Protein AF-A0A416ZS03-F1 (afdb_monomer_lite)

Sequence (272 aa):
MYWKEILDIYERMGVENIIPIAHTRIKPNIKVLLDESGNFVGATLNEQDRFTIPCTIESESRTSGCAPHPIHDNMQYLCNEYNDPKCKEKNESYMKQLGEYIEEVDDELAKSVYKFLEKGLLRECIKDLLRKVNLPEEKVMICFVMVTRETLTRASISDEYERFCLYALQTGDGQDLQWRDYYLKKLDPNGICSITGKADFIPPTYPKAIRNPRDSAKLFVGGAPQKQKEKLNSMPVINPGYVITQKIIHTLQCMNYEGAQWHIKWSGKTKE

Foldseek 3Di:
DCLVVLLVLLVVCDCVLFQAFQKDKDQAQKEWEFELQLDGDAMDGRDDDIFIFGADPCRQVPPDDQGDGALWFACLQLACPDPDPRSNVNVVSRLVVLVVLVVVDVDSSSNSSSSNSVVNCVCVRCVVSCVVDPDDRRHRIYHYFYDYPVVLVVCVVVVNNVVVRVVRRRPDHHPDVSSVVVVLVVQAFQAAAQVPRHGARDDQAAHAQLQHPVDGHDPFGGDHPVPPPDPPVPHGDYYHHSNSRSSSSRSSSSVRPVVVVVVVPPPPPPDD

Radius of gyration: 20.29 Å; chains: 1; bounding box: 58×60×52 Å

Secondary structure (DSSP, 8-state):
-THHHHHHHHHHH-GGGSPPTTEEEE--SEEEEEETTS-EEEEEE-SS--EEEE--HHHHH-SSSS-PPSS-EEHHHH-S----HHHHHHHHHHHHHHHHHHHH---HHHHHHHHHHHTT-HHHHTHHHHTTSSS-GGG-EEEEEEE-HHHHHHHHHTT-HHHHHHHHHHH-----HHHHHHHHHT----EEETTTSSEE---SS----SS-TT----SS----TTT-S---TTPPEEE--HHHHHHHHHHHHIIIIIGGGS-SS-------

Structure (mmCIF, N/CA/C/O backbone):
data_AF-A0A416ZS03-F1
#
_entry.id   AF-A0A416ZS03-F1
#
loop_
_atom_site.group_PDB
_atom_site.id
_atom_site.type_symbol
_atom_site.label_atom_id
_atom_site.label_alt_id
_atom_site.label_comp_id
_atom_site.label_asym_id
_atom_site.label_entity_id
_atom_site.label_seq_id
_atom_site.pdbx_PDB_ins_code
_atom_site.Cartn_x
_atom_site.Cartn_y
_atom_site.Cartn_z
_atom_site.occupancy
_atom_site.B_iso_or_equiv
_atom_site.auth_seq_id
_atom_site.auth_comp_id
_atom_site.auth_asym_id
_atom_site.auth_atom_id
_atom_site.pdbx_PDB_model_num
ATOM 1 N N . MET A 1 1 ? 18.455 -18.413 -21.301 1.00 54.22 1 MET A N 1
ATOM 2 C CA . MET A 1 1 ? 18.436 -17.270 -20.360 1.00 54.22 1 MET A CA 1
ATOM 3 C C . MET A 1 1 ? 17.261 -17.502 -19.421 1.00 54.22 1 MET A C 1
ATOM 5 O O . MET A 1 1 ? 16.129 -17.464 -19.884 1.00 54.22 1 MET A O 1
ATOM 9 N N . TYR A 1 2 ? 17.532 -17.825 -18.156 1.00 74.75 2 TYR A N 1
ATOM 10 C CA . TYR A 1 2 ? 16.559 -18.357 -17.184 1.00 74.75 2 TYR A CA 1
ATOM 11 C C . TYR A 1 2 ? 15.398 -17.407 -16.814 1.00 74.75 2 TYR A C 1
ATOM 13 O O . TYR A 1 2 ? 14.445 -17.830 -16.175 1.00 74.75 2 TYR A O 1
ATOM 21 N N . TRP A 1 3 ? 15.421 -16.130 -17.227 1.00 82.12 3 TRP A N 1
ATOM 22 C CA . TRP A 1 3 ? 14.331 -15.194 -16.911 1.00 82.12 3 TRP A CA 1
ATOM 23 C C . TRP A 1 3 ? 12.999 -15.585 -17.553 1.00 82.12 3 TRP A C 1
ATOM 25 O O . TRP A 1 3 ? 11.963 -15.308 -16.965 1.00 82.12 3 TRP A O 1
ATOM 35 N N . LYS A 1 4 ? 13.012 -16.239 -18.726 1.00 87.62 4 LYS A N 1
ATOM 36 C CA . LYS A 1 4 ? 11.778 -16.719 -19.367 1.00 87.62 4 LYS A CA 1
ATOM 37 C C . LYS A 1 4 ? 11.075 -17.752 -18.492 1.00 87.62 4 LYS A C 1
ATOM 39 O O . LYS A 1 4 ? 9.890 -17.616 -18.256 1.00 87.62 4 LYS A O 1
ATOM 44 N N . GLU A 1 5 ? 11.829 -18.688 -17.918 1.00 89.25 5 GLU A N 1
ATOM 45 C CA . GLU A 1 5 ? 11.292 -19.690 -16.990 1.00 89.25 5 GLU A CA 1
ATOM 46 C C . GLU A 1 5 ? 10.738 -19.044 -15.711 1.00 89.25 5 GLU A C 1
ATOM 48 O O . GLU A 1 5 ? 9.678 -19.435 -15.235 1.00 89.25 5 GLU A O 1
ATOM 53 N N . ILE A 1 6 ? 11.408 -18.015 -15.173 1.00 88.62 6 ILE A N 1
ATOM 54 C CA . ILE A 1 6 ? 10.898 -17.259 -14.013 1.00 88.62 6 ILE A CA 1
ATOM 55 C C . ILE A 1 6 ? 9.587 -16.543 -14.362 1.00 88.62 6 ILE A C 1
ATOM 57 O O . ILE A 1 6 ? 8.655 -16.552 -13.563 1.00 88.62 6 ILE A O 1
ATOM 61 N N . LEU A 1 7 ? 9.491 -15.933 -15.545 1.00 88.38 7 LEU A N 1
ATOM 62 C CA . LEU A 1 7 ? 8.244 -15.308 -15.986 1.00 88.38 7 LEU A CA 1
ATOM 63 C C . LEU A 1 7 ? 7.144 -16.340 -16.228 1.00 88.38 7 LEU A C 1
ATOM 65 O O . LEU A 1 7 ? 6.009 -16.094 -15.844 1.00 88.38 7 LEU A O 1
ATOM 69 N N . ASP A 1 8 ? 7.466 -17.504 -16.785 1.00 88.38 8 ASP A N 1
ATOM 70 C CA . ASP A 1 8 ? 6.491 -18.582 -16.938 1.00 88.38 8 ASP A CA 1
ATOM 71 C C . ASP A 1 8 ? 5.955 -19.028 -15.567 1.00 88.38 8 ASP A C 1
ATOM 73 O O . ASP A 1 8 ? 4.766 -19.307 -15.431 1.00 88.38 8 ASP A O 1
ATOM 77 N N . ILE A 1 9 ? 6.795 -19.046 -14.523 1.00 86.81 9 ILE A N 1
ATOM 78 C CA . ILE A 1 9 ? 6.345 -19.279 -13.141 1.00 86.81 9 ILE A CA 1
ATOM 79 C C . ILE A 1 9 ? 5.436 -18.141 -12.664 1.00 86.81 9 ILE A C 1
ATOM 81 O O . ILE A 1 9 ? 4.370 -18.437 -12.129 1.00 86.81 9 ILE A O 1
ATOM 85 N N . TYR A 1 10 ? 5.809 -16.873 -12.883 1.00 86.38 10 TYR A N 1
ATOM 86 C CA . TYR A 1 10 ? 4.970 -15.714 -12.540 1.00 86.38 10 TYR A CA 1
ATOM 87 C C . TYR A 1 10 ? 3.557 -15.857 -13.122 1.00 86.38 10 TYR A C 1
ATOM 89 O O . TYR A 1 10 ? 2.569 -15.775 -12.393 1.00 86.38 10 TYR A O 1
ATOM 97 N N . GLU A 1 11 ? 3.461 -16.130 -14.426 1.00 84.69 11 GLU A N 1
ATOM 98 C CA . GLU A 1 11 ? 2.179 -16.265 -15.125 1.00 84.69 11 GLU A CA 1
ATOM 99 C C . GLU A 1 11 ? 1.392 -17.496 -14.641 1.00 84.69 11 GLU A C 1
ATOM 101 O O . GLU A 1 11 ? 0.171 -17.441 -14.510 1.00 84.69 11 GLU A O 1
ATOM 106 N N . ARG A 1 12 ? 2.075 -18.602 -14.310 1.00 84.00 12 ARG A N 1
ATOM 107 C CA . ARG A 1 12 ? 1.434 -19.829 -13.801 1.00 84.00 12 ARG A CA 1
ATOM 108 C C . ARG A 1 12 ? 0.948 -19.726 -12.360 1.00 84.00 12 ARG A C 1
ATOM 110 O O . ARG A 1 12 ? -0.023 -20.396 -12.019 1.00 84.00 12 ARG A O 1
ATOM 117 N N . MET A 1 13 ? 1.633 -18.967 -11.505 1.00 77.12 13 MET A N 1
ATOM 118 C CA . MET A 1 13 ? 1.208 -18.766 -10.117 1.00 77.12 13 MET A CA 1
ATOM 119 C C . MET A 1 13 ? -0.080 -17.938 -10.050 1.00 77.12 13 MET A C 1
ATOM 121 O O . MET A 1 13 ? -0.890 -18.160 -9.153 1.00 77.12 13 MET A O 1
ATOM 125 N N . GLY A 1 14 ? -0.294 -17.035 -11.013 1.00 66.88 14 GLY A N 1
ATOM 126 C CA . GLY A 1 14 ? -1.413 -16.097 -11.005 1.00 66.88 14 GLY A CA 1
ATOM 127 C C . GLY A 1 14 ? -1.237 -14.997 -9.952 1.00 66.88 14 GLY A C 1
ATOM 128 O O . GLY A 1 14 ? -0.560 -15.184 -8.940 1.00 66.88 14 GLY A O 1
ATOM 129 N N . VAL A 1 15 ? -1.850 -13.832 -10.194 1.00 60.78 15 VAL A N 1
ATOM 130 C CA . VAL A 1 15 ? -1.694 -12.625 -9.353 1.00 60.78 15 VAL A CA 1
ATOM 131 C C . VAL A 1 15 ? -2.108 -12.829 -7.894 1.00 60.78 15 VAL A C 1
ATOM 133 O O . VAL A 1 15 ? -1.542 -12.182 -7.029 1.00 60.78 15 VAL A O 1
ATOM 136 N N . GLU A 1 16 ? -3.012 -13.766 -7.604 1.00 58.72 16 GLU A N 1
ATOM 137 C CA . GLU A 1 16 ? -3.460 -14.057 -6.233 1.00 58.72 16 GLU A CA 1
ATOM 138 C C . GLU A 1 16 ? -2.367 -14.716 -5.369 1.00 58.72 16 GLU A C 1
ATOM 140 O O . GLU A 1 16 ? -2.366 -14.582 -4.147 1.00 58.72 16 GLU A O 1
ATOM 145 N N . ASN A 1 17 ? -1.401 -15.401 -5.994 1.00 65.50 17 ASN A N 1
ATOM 146 C CA . ASN A 1 17 ? -0.346 -16.148 -5.297 1.00 65.50 17 ASN A CA 1
ATOM 147 C C . ASN A 1 17 ? 1.023 -15.453 -5.338 1.00 65.50 17 ASN A C 1
ATOM 149 O O . ASN A 1 17 ? 2.005 -15.966 -4.789 1.00 65.50 17 ASN A O 1
ATOM 153 N N . ILE A 1 18 ? 1.115 -14.294 -5.990 1.00 81.94 18 ILE A N 1
ATOM 154 C CA . ILE A 1 18 ? 2.348 -13.527 -6.140 1.00 81.94 18 ILE A CA 1
ATOM 155 C C . ILE A 1 18 ? 2.115 -12.067 -5.794 1.00 81.94 18 ILE A C 1
ATOM 157 O O . ILE A 1 18 ? 1.008 -11.567 -5.897 1.00 81.94 18 ILE A O 1
ATOM 161 N N . ILE A 1 19 ? 3.160 -11.361 -5.372 1.00 88.81 19 ILE A N 1
ATOM 162 C CA . ILE A 1 19 ? 3.049 -9.920 -5.151 1.00 88.81 19 ILE A CA 1
ATOM 163 C C . ILE A 1 19 ? 2.730 -9.265 -6.512 1.00 88.81 19 ILE A C 1
ATOM 165 O O . ILE A 1 19 ? 3.509 -9.442 -7.462 1.00 88.81 19 ILE A O 1
ATOM 169 N N . PRO A 1 20 ? 1.606 -8.540 -6.662 1.00 90.75 20 PRO A N 1
ATOM 170 C CA . PRO A 1 20 ? 1.301 -7.849 -7.907 1.00 90.75 20 PRO A CA 1
ATOM 171 C C . PRO A 1 20 ? 2.350 -6.773 -8.209 1.00 90.75 20 PRO A C 1
ATOM 173 O O . PRO A 1 20 ? 3.093 -6.338 -7.333 1.00 90.75 20 PRO A O 1
ATOM 176 N N . ILE A 1 21 ? 2.435 -6.330 -9.462 1.00 93.06 21 ILE A N 1
ATOM 177 C CA . ILE A 1 21 ? 3.263 -5.160 -9.798 1.00 93.06 21 ILE A CA 1
ATOM 178 C C . ILE A 1 21 ? 2.728 -3.942 -9.029 1.00 93.06 21 ILE A C 1
ATOM 180 O O . ILE A 1 21 ? 1.519 -3.844 -8.806 1.00 93.06 21 ILE A O 1
ATOM 184 N N . ALA A 1 22 ? 3.616 -3.022 -8.641 1.00 95.50 22 ALA A N 1
ATOM 185 C CA . ALA A 1 22 ? 3.268 -1.835 -7.854 1.00 95.50 22 ALA A CA 1
ATOM 186 C C . ALA A 1 22 ? 2.679 -2.171 -6.476 1.00 95.50 22 ALA A C 1
ATOM 188 O O . ALA A 1 22 ? 1.876 -1.415 -5.932 1.00 95.50 22 ALA A O 1
ATOM 189 N N . HIS A 1 23 ? 3.083 -3.316 -5.926 1.00 94.25 23 HIS A N 1
ATOM 190 C CA . HIS A 1 23 ? 2.753 -3.748 -4.578 1.00 94.25 23 HIS A CA 1
ATOM 191 C C . HIS A 1 23 ? 3.994 -4.268 -3.867 1.00 94.25 23 HIS A C 1
ATOM 193 O O . HIS A 1 23 ? 4.961 -4.706 -4.487 1.00 94.25 23 HIS A O 1
ATOM 199 N N . THR A 1 24 ? 3.933 -4.277 -2.543 1.00 91.38 24 THR A N 1
ATOM 200 C CA . THR A 1 24 ? 4.949 -4.880 -1.691 1.00 91.38 24 THR A CA 1
ATOM 201 C C . THR A 1 24 ? 4.293 -5.651 -0.552 1.00 91.38 24 THR A C 1
ATOM 203 O O . THR A 1 24 ? 3.115 -5.460 -0.247 1.00 91.38 24 THR A O 1
ATOM 206 N N . ARG A 1 25 ? 5.049 -6.543 0.091 1.00 88.69 25 ARG A N 1
ATOM 207 C CA . ARG A 1 25 ? 4.584 -7.265 1.278 1.00 88.69 25 ARG A CA 1
ATOM 208 C C . ARG A 1 25 ? 5.152 -6.651 2.536 1.00 88.69 25 ARG A C 1
ATOM 210 O O . ARG A 1 25 ? 6.362 -6.488 2.687 1.00 88.69 25 ARG A O 1
ATOM 217 N N . ILE A 1 26 ? 4.263 -6.403 3.482 1.00 88.44 26 ILE A N 1
ATOM 218 C CA . ILE A 1 26 ? 4.602 -5.881 4.798 1.00 88.44 26 ILE A CA 1
ATOM 219 C C . ILE A 1 26 ? 3.961 -6.736 5.884 1.00 88.44 26 ILE A C 1
ATOM 221 O O . ILE A 1 26 ? 3.007 -7.472 5.646 1.00 88.44 26 ILE A O 1
ATOM 225 N N . LYS A 1 27 ? 4.476 -6.632 7.107 1.00 90.12 27 LYS A N 1
ATOM 226 C CA . LYS A 1 27 ? 3.790 -7.158 8.286 1.00 90.12 27 LYS A CA 1
ATOM 227 C C . LYS A 1 27 ? 3.086 -5.985 8.977 1.00 90.12 27 LYS A C 1
ATOM 229 O O . LYS A 1 27 ? 3.794 -5.192 9.603 1.00 90.12 27 LYS A O 1
ATOM 234 N N . PRO A 1 28 ? 1.750 -5.841 8.880 1.00 92.81 28 PRO A N 1
ATOM 235 C CA . PRO A 1 28 ? 1.051 -4.837 9.670 1.00 92.81 28 PRO A CA 1
ATOM 236 C C . PRO A 1 28 ? 1.242 -5.115 11.158 1.00 92.81 28 PRO A C 1
ATOM 238 O O . PRO A 1 28 ? 1.472 -6.258 11.562 1.00 92.81 28 PRO A O 1
ATOM 241 N N . ASN A 1 29 ? 1.141 -4.071 11.972 1.00 96.12 29 ASN A N 1
ATOM 242 C CA . ASN A 1 29 ? 1.035 -4.205 13.420 1.00 96.12 29 ASN A CA 1
ATOM 243 C C . ASN A 1 29 ? -0.432 -4.304 13.839 1.00 96.12 29 ASN A C 1
ATOM 245 O O . ASN A 1 29 ? -0.774 -5.134 14.678 1.00 96.12 29 ASN A O 1
ATOM 249 N N . ILE A 1 30 ? -1.284 -3.478 13.229 1.00 96.88 30 ILE A N 1
ATOM 250 C CA . ILE A 1 30 ? -2.725 -3.431 13.473 1.00 96.88 30 ILE A CA 1
ATOM 251 C C . ILE A 1 30 ? -3.438 -3.472 12.121 1.00 96.88 30 ILE A C 1
ATOM 253 O O . ILE A 1 30 ? -3.031 -2.791 11.177 1.00 96.88 30 ILE A O 1
ATOM 257 N N . LYS A 1 31 ? -4.505 -4.265 12.036 1.00 96.75 31 LYS A N 1
ATOM 258 C CA . LYS A 1 31 ? -5.470 -4.189 10.938 1.00 96.75 31 LYS A CA 1
ATOM 259 C C . LYS A 1 31 ? -6.718 -3.451 11.419 1.00 96.75 31 LYS A C 1
ATOM 261 O O . LYS A 1 31 ? -7.185 -3.716 12.528 1.00 96.75 31 LYS A O 1
ATOM 266 N N . VAL A 1 32 ? -7.235 -2.539 10.604 1.00 97.88 32 VAL A N 1
ATOM 267 C CA . VAL A 1 32 ? -8.434 -1.735 10.878 1.00 97.88 32 VAL A CA 1
ATOM 268 C C . VAL A 1 32 ? -9.513 -2.101 9.869 1.00 97.88 32 VAL A C 1
ATOM 270 O O . VAL A 1 32 ? -9.264 -2.086 8.667 1.00 97.88 32 VAL A O 1
ATOM 273 N N . LEU A 1 33 ? -10.701 -2.425 10.366 1.00 97.81 33 LEU A N 1
ATOM 274 C CA . LEU A 1 33 ? -11.876 -2.746 9.571 1.00 97.81 33 LEU A CA 1
ATOM 275 C C . LEU A 1 33 ? -12.763 -1.510 9.460 1.00 97.81 33 LEU A C 1
ATOM 277 O O . LEU A 1 33 ? -13.176 -0.946 10.480 1.00 97.81 33 LEU A O 1
ATOM 281 N N . LEU A 1 34 ? -13.058 -1.117 8.228 1.00 98.06 34 LEU A N 1
ATOM 282 C CA . LEU A 1 34 ? -13.948 -0.011 7.901 1.00 98.06 34 LEU A CA 1
ATOM 283 C C . LEU A 1 34 ? -15.187 -0.509 7.150 1.00 98.06 34 LEU A C 1
ATOM 285 O O . LEU A 1 34 ? -15.155 -1.561 6.511 1.00 98.06 34 LEU A O 1
ATOM 289 N N . ASP A 1 35 ? -16.269 0.265 7.209 1.00 97.38 35 ASP A N 1
ATOM 290 C CA . ASP A 1 35 ? -17.382 0.129 6.265 1.00 97.38 35 ASP A CA 1
ATOM 291 C C . ASP A 1 35 ? -17.141 0.954 4.985 1.00 97.38 35 ASP A C 1
ATOM 293 O O . ASP A 1 35 ? -16.237 1.791 4.932 1.00 97.38 35 ASP A O 1
ATOM 297 N N . GLU A 1 36 ? -17.963 0.780 3.952 1.00 96.00 36 GLU A N 1
ATOM 298 C CA . GLU A 1 36 ? -17.857 1.513 2.676 1.00 96.00 36 GLU A CA 1
ATOM 299 C C . GLU A 1 36 ? -18.047 3.044 2.802 1.00 96.00 36 GLU A C 1
ATOM 301 O O . GLU A 1 36 ? -17.767 3.817 1.883 1.00 96.00 36 GLU A O 1
ATOM 306 N N . SER A 1 37 ? -18.512 3.526 3.958 1.00 96.94 37 SER A N 1
ATOM 307 C CA . SER A 1 37 ? -18.671 4.953 4.268 1.00 96.94 37 SER A CA 1
ATOM 308 C C . SER A 1 37 ? -17.516 5.530 5.097 1.00 96.94 37 SER A C 1
ATOM 310 O O . SER A 1 37 ? -17.587 6.690 5.518 1.00 96.94 37 SER A O 1
ATOM 312 N N . GLY A 1 38 ? -16.466 4.748 5.355 1.00 97.69 38 GLY A N 1
ATOM 313 C CA . GLY A 1 38 ? -15.336 5.164 6.182 1.00 97.69 38 GLY A CA 1
ATOM 314 C C . GLY A 1 38 ? -15.673 5.225 7.669 1.00 97.69 38 GLY A C 1
ATOM 315 O O . GLY A 1 38 ? -15.134 6.069 8.390 1.00 97.69 38 GLY A O 1
ATOM 316 N N . ASN A 1 39 ? -16.619 4.420 8.153 1.00 98.06 39 ASN A N 1
ATOM 317 C CA . ASN A 1 39 ? -16.835 4.257 9.589 1.00 98.06 39 ASN A CA 1
ATOM 318 C C . ASN A 1 39 ? -15.987 3.123 10.139 1.00 98.06 39 ASN A C 1
ATOM 320 O O . ASN A 1 39 ? -15.836 2.080 9.512 1.00 98.06 39 ASN A O 1
ATOM 324 N N . PHE A 1 40 ? -15.493 3.326 11.355 1.00 98.25 40 PHE A N 1
ATOM 325 C CA . PHE A 1 40 ? -14.779 2.302 12.094 1.00 98.25 40 PHE A CA 1
ATOM 326 C C . PHE A 1 40 ? -15.723 1.170 12.510 1.00 98.25 40 PHE A C 1
ATOM 328 O O . PHE A 1 40 ? -16.740 1.416 13.157 1.00 98.25 40 PHE A O 1
ATOM 335 N N . VAL A 1 41 ? -15.356 -0.064 12.167 1.00 97.69 41 VAL A N 1
ATOM 336 C CA . VAL A 1 41 ? -16.078 -1.287 12.552 1.00 97.69 41 VAL A CA 1
ATOM 337 C C . VAL A 1 41 ? -15.331 -2.019 13.666 1.00 97.69 41 VAL A C 1
ATOM 339 O O . VAL A 1 41 ? -15.943 -2.493 14.620 1.00 97.69 41 VAL A O 1
ATOM 342 N N . GLY A 1 42 ? -14.003 -2.103 13.564 1.00 97.25 42 GLY A N 1
ATOM 343 C CA . GLY A 1 42 ? -13.166 -2.794 14.539 1.00 97.25 42 GLY A CA 1
ATOM 344 C C . GLY A 1 42 ? -11.691 -2.786 14.156 1.00 97.25 42 GLY A C 1
ATOM 345 O O . GLY A 1 42 ? -11.308 -2.316 13.088 1.00 97.25 42 GLY A O 1
ATOM 346 N N . ALA A 1 43 ? -10.843 -3.318 15.030 1.00 97.31 43 ALA A N 1
ATOM 347 C CA . ALA A 1 43 ? -9.421 -3.474 14.758 1.00 97.31 43 ALA A CA 1
ATOM 348 C C . ALA A 1 43 ? -8.841 -4.655 15.536 1.00 97.31 43 ALA A C 1
ATOM 350 O O . ALA A 1 43 ? -9.351 -5.027 16.593 1.00 97.31 43 ALA A O 1
ATOM 351 N N . THR A 1 44 ? -7.748 -5.223 15.033 1.00 95.62 44 THR A N 1
ATOM 352 C CA . THR A 1 44 ? -7.027 -6.306 15.711 1.00 95.62 44 THR A CA 1
ATOM 353 C C . THR A 1 44 ? -5.518 -6.161 15.556 1.00 95.62 44 THR A C 1
ATOM 355 O O . THR A 1 44 ? -5.033 -5.541 14.605 1.00 95.62 44 THR A O 1
ATOM 358 N N . LEU A 1 45 ? -4.767 -6.746 16.490 1.00 95.19 45 LEU A N 1
ATOM 359 C CA . LEU A 1 45 ? -3.330 -6.938 16.321 1.00 95.19 45 LEU A CA 1
ATOM 360 C C . LEU A 1 45 ? -3.094 -7.994 15.244 1.00 95.19 45 LEU A C 1
ATOM 362 O O . LEU A 1 45 ? -3.772 -9.017 15.192 1.00 95.19 45 LEU A O 1
ATOM 366 N N . ASN A 1 46 ? -2.105 -7.759 14.394 1.00 87.38 46 ASN A N 1
ATOM 367 C CA . ASN A 1 46 ? -1.706 -8.747 13.408 1.00 87.38 46 ASN A CA 1
ATOM 368 C C . ASN A 1 46 ? -0.676 -9.711 14.010 1.00 87.38 46 ASN A C 1
ATOM 370 O O . ASN A 1 46 ? 0.451 -9.320 14.329 1.00 87.38 46 ASN A O 1
ATOM 374 N N . GLU A 1 47 ? -1.046 -10.981 14.148 1.00 72.38 47 GLU A N 1
ATOM 375 C CA . GLU A 1 47 ? -0.198 -11.958 14.830 1.00 72.38 47 GLU A CA 1
ATOM 376 C C . GLU A 1 47 ? 0.855 -12.564 13.887 1.00 72.38 47 GLU A C 1
ATOM 378 O O . GLU A 1 47 ? 2.042 -12.605 14.241 1.00 72.38 47 GLU A O 1
ATOM 383 N N . GLN A 1 48 ? 0.498 -12.959 12.658 1.00 64.31 48 GLN A N 1
ATOM 384 C CA . GLN A 1 48 ? 1.439 -13.665 11.771 1.00 64.31 48 GLN A CA 1
ATOM 385 C C . GLN A 1 48 ? 1.347 -13.328 10.278 1.00 64.31 48 GLN A C 1
ATOM 387 O O . GLN A 1 48 ? 2.312 -13.606 9.563 1.00 64.31 48 GLN A O 1
ATOM 392 N N . ASP A 1 49 ? 0.289 -12.661 9.816 1.00 70.62 49 ASP A N 1
ATOM 393 C CA . ASP A 1 49 ? 0.061 -12.527 8.379 1.00 70.62 49 ASP A CA 1
ATOM 394 C C . ASP A 1 49 ? 0.908 -11.420 7.757 1.00 70.62 49 ASP A C 1
ATOM 396 O O . ASP A 1 49 ? 1.062 -10.316 8.297 1.00 70.62 49 ASP A O 1
ATOM 400 N N . ARG A 1 50 ? 1.474 -11.727 6.589 1.00 81.19 50 ARG A N 1
ATOM 401 C CA . ARG A 1 50 ? 1.978 -10.706 5.676 1.00 81.19 50 ARG A CA 1
ATOM 402 C C . ARG A 1 50 ? 0.826 -10.201 4.830 1.00 81.19 50 ARG A C 1
ATOM 404 O O . ARG A 1 50 ? 0.003 -10.974 4.358 1.00 81.19 50 ARG A O 1
ATOM 411 N N . PHE A 1 51 ? 0.799 -8.895 4.655 1.00 87.19 51 PHE A N 1
ATOM 412 C CA . PHE A 1 51 ? -0.242 -8.173 3.958 1.00 87.19 51 PHE A CA 1
ATOM 413 C C . PHE A 1 51 ? 0.382 -7.558 2.712 1.00 87.19 51 PHE A C 1
ATOM 415 O O . PHE A 1 51 ? 1.435 -6.913 2.786 1.00 87.19 51 PHE A O 1
ATOM 422 N N . THR A 1 52 ? -0.229 -7.818 1.565 1.00 90.38 52 THR A N 1
ATOM 423 C CA . THR A 1 52 ? 0.160 -7.185 0.308 1.00 90.38 52 THR A CA 1
ATOM 424 C C . THR A 1 52 ? -0.472 -5.801 0.279 1.00 90.38 52 THR A C 1
ATOM 426 O O . THR A 1 52 ? -1.678 -5.696 0.477 1.00 90.38 52 THR A O 1
ATOM 429 N N . ILE A 1 53 ? 0.337 -4.760 0.084 1.00 93.94 53 ILE A N 1
ATOM 430 C CA . ILE A 1 53 ? -0.123 -3.370 -0.026 1.00 93.94 53 ILE A CA 1
ATOM 431 C C . ILE A 1 53 ? 0.331 -2.747 -1.342 1.00 93.94 53 ILE A C 1
ATOM 433 O O . ILE A 1 53 ? 1.396 -3.125 -1.844 1.00 93.94 53 ILE A O 1
ATOM 437 N N . PRO A 1 54 ? -0.402 -1.752 -1.859 1.00 96.44 54 PRO A N 1
ATOM 438 C CA . PRO A 1 54 ? 0.075 -0.874 -2.912 1.00 96.44 54 PRO A CA 1
ATOM 439 C C . PRO A 1 54 ? 1.394 -0.186 -2.555 1.00 96.44 54 PRO A C 1
ATOM 441 O O . PRO A 1 54 ? 1.701 0.089 -1.390 1.00 96.44 54 PRO A O 1
ATOM 444 N N . CYS A 1 55 ? 2.188 0.139 -3.569 1.00 96.12 55 CYS A N 1
ATOM 445 C CA . CYS A 1 55 ? 3.375 0.968 -3.411 1.00 96.12 55 CYS A CA 1
ATOM 446 C C . CYS A 1 55 ? 3.728 1.723 -4.698 1.00 96.12 55 CYS A C 1
ATOM 448 O O . CYS A 1 55 ? 3.488 1.251 -5.808 1.00 96.12 55 CYS A O 1
ATOM 450 N N . THR A 1 56 ? 4.387 2.868 -4.539 1.00 95.88 56 THR A N 1
ATOM 451 C CA . THR A 1 56 ? 5.240 3.471 -5.574 1.00 95.88 56 THR A CA 1
ATOM 452 C C . THR A 1 56 ? 6.677 2.951 -5.463 1.00 95.88 56 THR A C 1
ATOM 454 O O . THR A 1 56 ? 7.076 2.443 -4.408 1.00 95.88 56 THR A O 1
ATOM 457 N N . ILE A 1 57 ? 7.490 3.161 -6.504 1.00 94.06 57 ILE A N 1
ATOM 458 C CA . ILE A 1 57 ? 8.937 2.871 -6.499 1.00 94.06 57 ILE A CA 1
ATOM 459 C C . ILE A 1 57 ? 9.639 3.529 -5.296 1.00 94.06 57 ILE A C 1
ATOM 461 O O . ILE A 1 57 ? 10.487 2.921 -4.633 1.00 94.06 57 ILE A O 1
ATOM 465 N N . GLU A 1 58 ? 9.281 4.773 -4.981 1.00 93.00 58 GLU A N 1
ATOM 466 C CA . GLU A 1 58 ? 9.850 5.545 -3.876 1.00 93.00 58 GLU A CA 1
ATOM 467 C C . GLU A 1 58 ? 9.436 4.975 -2.520 1.00 93.00 58 GLU A C 1
ATOM 469 O O . GLU A 1 58 ? 10.288 4.820 -1.645 1.00 93.00 58 GLU A O 1
ATOM 474 N N . SER A 1 59 ? 8.155 4.634 -2.343 1.00 93.81 59 SER A N 1
ATOM 475 C CA . SER A 1 59 ? 7.656 4.066 -1.083 1.00 93.81 59 SER A CA 1
ATOM 476 C C . SER A 1 59 ? 8.246 2.673 -0.811 1.00 93.81 59 SER A C 1
ATOM 478 O O . SER A 1 59 ? 8.659 2.389 0.311 1.00 93.81 59 SER A O 1
ATOM 480 N N . GLU A 1 60 ? 8.404 1.835 -1.843 1.00 91.75 60 GLU A N 1
ATOM 481 C CA . GLU A 1 60 ? 9.009 0.500 -1.741 1.00 91.75 60 GLU A CA 1
ATOM 482 C C . GLU A 1 60 ? 10.502 0.570 -1.381 1.00 91.75 60 GLU A C 1
ATOM 484 O O . GLU A 1 60 ? 11.013 -0.203 -0.564 1.00 91.75 60 GLU A O 1
ATOM 489 N N . SER A 1 61 ? 11.225 1.515 -1.986 1.00 83.75 61 SER A N 1
ATOM 490 C CA . SER A 1 61 ? 12.667 1.678 -1.779 1.00 83.75 61 SER A CA 1
ATOM 491 C C . SER A 1 61 ? 13.029 2.660 -0.658 1.00 83.75 61 SER A C 1
ATOM 493 O O . SER A 1 61 ? 14.218 2.902 -0.418 1.00 83.75 61 SER A O 1
ATOM 495 N N . ARG A 1 62 ? 12.028 3.163 0.078 1.00 79.94 62 ARG A N 1
ATOM 496 C CA . ARG A 1 62 ? 12.152 4.182 1.128 1.00 79.94 62 ARG A CA 1
ATOM 497 C C . ARG A 1 62 ? 13.188 3.788 2.184 1.00 79.94 62 ARG A C 1
ATOM 499 O O . ARG A 1 62 ? 13.038 2.809 2.914 1.00 79.94 62 ARG A O 1
ATOM 506 N N . THR A 1 63 ? 14.247 4.589 2.297 1.00 67.06 63 THR A N 1
ATOM 507 C CA . THR A 1 63 ? 15.202 4.552 3.424 1.00 67.06 63 THR A CA 1
ATOM 508 C C . THR A 1 63 ? 15.040 5.756 4.349 1.00 67.06 63 THR A C 1
ATOM 510 O O . THR A 1 63 ? 15.304 5.663 5.544 1.00 67.06 63 THR A O 1
ATOM 513 N N . SER A 1 64 ? 14.608 6.884 3.788 1.00 70.00 64 SER A N 1
ATOM 514 C CA . SER A 1 64 ? 14.338 8.162 4.448 1.00 70.00 64 SER A CA 1
ATOM 515 C C . SER A 1 64 ? 13.456 9.023 3.528 1.00 70.00 64 SER A C 1
ATOM 517 O O . SER A 1 64 ? 13.285 8.691 2.357 1.00 70.00 64 SER A O 1
ATOM 519 N N . GLY A 1 65 ? 12.897 10.119 4.048 1.00 83.88 65 GLY A N 1
ATOM 520 C CA . GLY A 1 65 ? 12.090 11.066 3.268 1.00 83.88 65 GLY A CA 1
ATOM 521 C C . GLY A 1 65 ? 10.576 10.843 3.345 1.00 83.88 65 GLY A C 1
ATOM 522 O O . GLY A 1 65 ? 10.083 10.016 4.119 1.00 83.88 65 GLY A O 1
ATOM 523 N N . CYS A 1 66 ? 9.844 11.636 2.564 1.00 92.00 66 CYS A N 1
ATOM 524 C CA . CYS A 1 66 ? 8.390 11.613 2.470 1.00 92.00 66 CYS A CA 1
ATOM 525 C C . CYS A 1 66 ? 7.966 10.864 1.197 1.00 92.00 66 CYS A C 1
ATOM 527 O O . CYS A 1 66 ? 8.041 11.407 0.101 1.00 92.00 66 CYS A O 1
ATOM 529 N N . ALA A 1 67 ? 7.602 9.589 1.339 1.00 95.00 67 ALA A N 1
ATOM 530 C CA . ALA A 1 67 ? 7.115 8.753 0.243 1.00 95.00 67 ALA A CA 1
ATOM 531 C C . ALA A 1 67 ? 6.050 7.797 0.802 1.00 95.00 67 ALA A C 1
ATOM 533 O O . ALA A 1 67 ? 6.421 6.709 1.251 1.00 95.00 67 ALA A O 1
ATOM 534 N N . PRO A 1 68 ? 4.782 8.229 0.915 1.00 96.88 68 PRO A N 1
ATOM 535 C CA . PRO A 1 68 ? 3.725 7.423 1.515 1.00 96.88 68 PRO A CA 1
ATOM 536 C C . PRO A 1 68 ? 3.441 6.164 0.695 1.00 96.88 68 PRO A C 1
ATOM 538 O O . PRO A 1 68 ? 3.500 6.187 -0.537 1.00 96.88 68 PRO A O 1
ATOM 541 N N . HIS A 1 69 ? 3.136 5.075 1.394 1.00 96.88 69 HIS A N 1
ATOM 542 C CA . HIS A 1 69 ? 2.461 3.934 0.798 1.00 96.88 69 HIS A CA 1
ATOM 543 C C . HIS A 1 69 ? 0.980 4.295 0.571 1.00 96.88 69 HIS A C 1
ATOM 545 O O . HIS A 1 69 ? 0.355 4.862 1.468 1.00 96.88 69 HIS A O 1
ATOM 551 N N . PRO A 1 70 ? 0.411 3.990 -0.603 1.00 97.25 70 PRO A N 1
ATOM 552 C CA . PRO A 1 70 ? -0.996 4.251 -0.882 1.00 97.25 70 PRO A CA 1
ATOM 553 C C . PRO A 1 70 ? -1.913 3.375 -0.027 1.00 97.25 70 PRO A C 1
ATOM 555 O O . PRO A 1 70 ? -1.620 2.198 0.188 1.00 97.25 70 PRO A O 1
ATOM 558 N N . ILE A 1 71 ? -3.044 3.943 0.411 1.00 98.00 71 ILE A N 1
ATOM 559 C CA . ILE A 1 71 ? -4.148 3.291 1.157 1.00 98.00 71 ILE A CA 1
ATOM 560 C C . ILE A 1 71 ? -3.768 2.804 2.565 1.00 98.00 71 ILE A C 1
ATOM 562 O O . ILE A 1 71 ? -4.604 2.785 3.465 1.00 98.00 71 ILE A O 1
ATOM 566 N N . HIS A 1 72 ? -2.516 2.425 2.793 1.00 97.50 72 HIS A N 1
ATOM 567 C CA . HIS A 1 72 ? -2.002 1.867 4.035 1.00 97.50 72 HIS A CA 1
ATOM 568 C C . HIS A 1 72 ? -0.640 2.489 4.328 1.00 97.50 72 HIS A C 1
ATOM 570 O O . HIS A 1 72 ? 0.185 2.559 3.431 1.00 97.50 72 HIS A O 1
ATOM 576 N N . ASP A 1 73 ? -0.335 2.856 5.571 1.00 97.50 73 ASP A N 1
ATOM 577 C CA . ASP A 1 73 ? 1.039 3.191 5.980 1.00 97.50 73 ASP A CA 1
ATOM 578 C C . ASP A 1 73 ? 1.151 3.116 7.516 1.00 97.50 73 ASP A C 1
ATOM 580 O O . ASP A 1 73 ? 0.261 2.631 8.220 1.00 97.50 73 ASP A O 1
ATOM 584 N N . ASN A 1 74 ? 2.272 3.561 8.066 1.00 96.75 74 ASN A N 1
ATOM 585 C CA . ASN A 1 74 ? 2.429 3.753 9.499 1.00 96.75 74 ASN A CA 1
ATOM 586 C C . ASN A 1 74 ? 1.799 5.064 9.989 1.00 96.75 74 ASN A C 1
ATOM 588 O O . ASN A 1 74 ? 1.565 6.005 9.230 1.00 96.75 74 ASN A O 1
ATOM 592 N N . MET A 1 75 ? 1.545 5.121 11.296 1.00 97.81 75 MET A N 1
ATOM 593 C CA . MET A 1 75 ? 0.813 6.208 11.948 1.00 97.81 75 MET A CA 1
ATOM 594 C C . MET A 1 75 ? 1.332 7.620 11.630 1.00 97.81 75 MET A C 1
ATOM 596 O O . MET A 1 75 ? 0.510 8.517 11.497 1.00 97.81 75 MET A O 1
ATOM 600 N N . GLN A 1 76 ? 2.640 7.857 11.449 1.00 96.31 76 GLN A N 1
ATOM 601 C CA . GLN A 1 76 ? 3.162 9.192 11.060 1.00 96.31 76 GLN A CA 1
ATOM 602 C C . GLN A 1 76 ? 2.629 9.715 9.713 1.00 96.31 76 GLN A C 1
ATOM 604 O O . GLN A 1 76 ? 2.717 10.914 9.477 1.00 96.31 76 GLN A O 1
ATOM 609 N N . TYR A 1 77 ? 2.134 8.850 8.819 1.00 97.75 77 TYR A N 1
ATOM 610 C CA . TYR A 1 77 ? 1.455 9.266 7.584 1.00 97.75 77 TYR A CA 1
ATOM 611 C C . TYR A 1 77 ? -0.066 9.318 7.761 1.00 97.75 77 TYR A C 1
ATOM 613 O O . TYR A 1 77 ? -0.735 10.078 7.073 1.00 97.75 77 TYR A O 1
ATOM 621 N N . LEU A 1 78 ? -0.631 8.535 8.680 1.00 98.06 78 LEU A N 1
ATOM 622 C CA . LEU A 1 78 ? -2.085 8.392 8.820 1.00 98.06 78 LEU A CA 1
ATOM 623 C C . LEU A 1 78 ? -2.705 9.329 9.864 1.00 98.06 78 LEU A C 1
ATOM 625 O O . LEU A 1 78 ? -3.895 9.614 9.803 1.00 98.06 78 LEU A O 1
ATOM 629 N N . CYS A 1 79 ? -1.922 9.789 10.837 1.00 96.38 79 CYS A N 1
ATOM 630 C CA . CYS A 1 79 ? -2.396 10.576 11.969 1.00 96.38 79 CYS A CA 1
ATOM 631 C C . CYS A 1 79 ? -1.931 12.033 11.854 1.00 96.38 79 CYS A C 1
ATOM 633 O O . CYS A 1 79 ? -0.733 12.310 11.774 1.00 96.38 79 CYS A O 1
ATOM 635 N N . ASN A 1 80 ? -2.884 12.964 11.895 1.00 92.56 80 ASN A N 1
ATOM 636 C CA . ASN A 1 80 ? -2.648 14.408 11.813 1.00 92.56 80 ASN A CA 1
ATOM 637 C C . ASN A 1 80 ? -2.457 15.084 13.189 1.00 92.56 80 ASN A C 1
ATOM 639 O O . ASN A 1 80 ? -2.150 16.273 13.257 1.00 92.56 80 ASN A O 1
ATOM 643 N N . GLU A 1 81 ? -2.608 14.342 14.290 1.00 92.25 81 GLU A N 1
ATOM 644 C CA . GLU A 1 81 ? -2.549 14.878 15.659 1.00 92.25 81 GLU A CA 1
ATOM 645 C C . GLU A 1 81 ? -1.118 15.089 16.180 1.00 92.25 81 GLU A C 1
ATOM 647 O O . GLU A 1 81 ? -0.909 15.636 17.267 1.00 92.25 81 GLU A O 1
ATOM 652 N N . TYR A 1 82 ? -0.101 14.634 15.446 1.00 92.38 82 TYR A N 1
ATOM 653 C CA . TYR A 1 82 ? 1.282 14.780 15.882 1.00 92.38 82 TYR A CA 1
ATOM 654 C C . TYR A 1 82 ? 1.766 16.231 15.764 1.00 92.38 82 TYR A C 1
ATOM 656 O O . TYR A 1 82 ? 1.666 16.878 14.722 1.00 92.38 82 TYR A O 1
ATOM 664 N N . ASN A 1 83 ? 2.392 16.727 16.835 1.00 90.69 83 ASN A N 1
ATOM 665 C CA . ASN A 1 83 ? 2.990 18.066 16.865 1.00 90.69 83 ASN A CA 1
ATOM 666 C C . ASN A 1 83 ? 4.348 18.158 16.141 1.00 90.69 83 ASN A C 1
ATOM 668 O O . ASN A 1 83 ? 4.898 19.251 16.033 1.00 90.69 83 ASN A O 1
ATOM 672 N N . ASP A 1 84 ? 4.888 17.047 15.633 1.00 93.62 84 ASP A N 1
ATOM 673 C CA . ASP A 1 84 ? 6.120 17.022 14.838 1.00 93.62 84 ASP A CA 1
ATOM 674 C C . ASP A 1 84 ? 5.857 17.538 13.406 1.00 93.62 84 ASP A C 1
ATOM 676 O O . ASP A 1 84 ? 5.073 16.919 12.679 1.00 93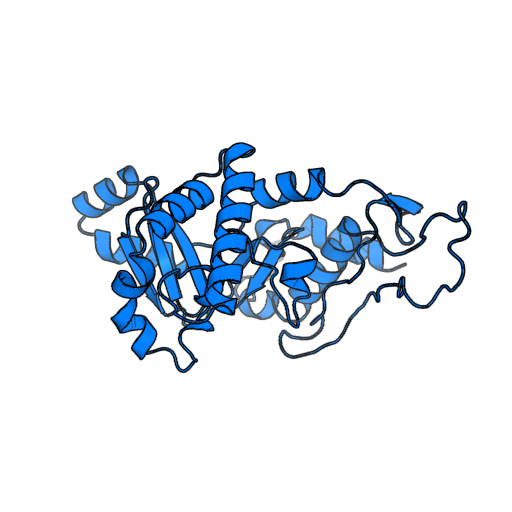.62 84 ASP A O 1
ATOM 680 N N . PRO A 1 85 ? 6.531 18.618 12.954 1.00 93.38 85 PRO A N 1
ATOM 681 C CA . PRO A 1 85 ? 6.404 19.131 11.590 1.00 93.38 85 PRO A CA 1
ATOM 682 C C . PRO A 1 85 ? 6.633 18.080 10.498 1.00 93.38 85 PRO A C 1
ATOM 684 O O . PRO A 1 85 ? 5.961 18.114 9.471 1.00 93.38 85 PRO A O 1
ATOM 687 N N . LYS A 1 86 ? 7.534 17.113 10.719 1.00 93.25 86 LYS A N 1
ATOM 688 C CA . LYS A 1 86 ? 7.792 16.043 9.742 1.00 93.25 86 LYS A CA 1
ATOM 689 C C . LYS A 1 86 ? 6.622 15.075 9.628 1.00 93.25 86 LYS A C 1
ATOM 691 O O . LYS A 1 86 ? 6.377 14.552 8.548 1.00 93.25 86 LYS A O 1
ATOM 696 N N . CYS A 1 87 ? 5.921 14.810 10.729 1.00 94.31 87 CYS A N 1
ATOM 697 C CA . CYS A 1 87 ? 4.723 13.974 10.702 1.00 94.31 87 CYS A CA 1
ATOM 698 C C . CYS A 1 87 ? 3.572 14.700 9.994 1.00 94.31 87 CYS A C 1
ATOM 700 O O . CYS A 1 87 ? 2.855 14.079 9.219 1.00 94.31 87 CYS A O 1
ATOM 702 N N . LYS A 1 88 ? 3.454 16.022 10.170 1.00 94.94 88 LYS A N 1
ATOM 703 C CA . LYS A 1 88 ? 2.472 16.833 9.431 1.00 94.94 88 LYS A CA 1
ATOM 704 C C . LYS A 1 88 ? 2.713 16.797 7.924 1.00 94.94 88 LYS A C 1
ATOM 706 O O . LYS A 1 88 ? 1.809 16.431 7.187 1.00 94.94 88 LYS A O 1
ATOM 711 N N . GLU A 1 89 ? 3.946 17.051 7.483 1.00 96.06 89 GLU A N 1
ATOM 712 C CA . GLU A 1 89 ? 4.323 16.969 6.060 1.00 96.06 89 GLU A CA 1
ATOM 713 C C . GLU A 1 89 ? 4.024 15.579 5.469 1.00 96.06 89 GLU A C 1
ATOM 715 O O . GLU A 1 89 ? 3.515 15.449 4.355 1.00 96.06 89 GLU A O 1
ATOM 720 N N . LYS A 1 90 ? 4.313 14.518 6.230 1.00 96.75 90 LYS A N 1
ATOM 721 C CA . LYS A 1 90 ? 4.018 13.139 5.832 1.00 96.75 90 LYS A CA 1
ATOM 722 C C . LYS A 1 90 ? 2.527 12.879 5.693 1.00 96.75 90 LYS A C 1
ATOM 724 O O . LYS A 1 90 ? 2.118 12.287 4.697 1.00 96.75 90 LYS A O 1
ATOM 729 N N . ASN A 1 91 ? 1.730 13.318 6.660 1.00 97.75 91 ASN A N 1
ATOM 730 C CA . ASN A 1 91 ? 0.286 13.159 6.611 1.00 97.75 91 ASN A CA 1
ATOM 731 C C . ASN A 1 91 ? -0.348 13.955 5.466 1.00 97.75 91 ASN A C 1
ATOM 733 O O . ASN A 1 91 ? -1.145 13.400 4.715 1.00 97.75 91 ASN A O 1
ATOM 737 N N . GLU A 1 92 ? 0.069 15.202 5.262 1.00 97.62 92 GLU A N 1
ATOM 738 C CA . GLU A 1 92 ? -0.376 16.026 4.134 1.00 97.62 92 GLU A CA 1
ATOM 739 C C . GLU A 1 92 ? -0.027 15.368 2.793 1.00 97.62 92 GLU A C 1
ATOM 741 O O . GLU A 1 92 ? -0.879 15.264 1.911 1.00 97.62 92 GLU A O 1
ATOM 746 N N . SER A 1 93 ? 1.198 14.848 2.651 1.00 97.94 93 SER A N 1
ATOM 747 C CA . SER A 1 93 ? 1.606 14.116 1.449 1.00 97.94 93 SER A CA 1
ATOM 748 C C . SER A 1 93 ? 0.799 12.835 1.237 1.00 97.94 93 SER A C 1
ATOM 750 O O . SER A 1 93 ? 0.515 12.498 0.088 1.00 97.94 93 SER A O 1
ATOM 752 N N . TYR A 1 94 ? 0.465 12.109 2.307 1.00 98.50 94 TYR A N 1
ATOM 753 C CA . TYR A 1 94 ? -0.354 10.899 2.236 1.00 98.50 94 TYR A CA 1
ATOM 754 C C . TYR A 1 94 ? -1.784 11.230 1.800 1.00 98.50 94 TYR A C 1
ATOM 756 O O . TYR A 1 94 ? -2.273 10.656 0.830 1.00 98.50 94 TYR A O 1
ATOM 764 N N . MET A 1 95 ? -2.433 12.195 2.462 1.00 98.56 95 MET A N 1
ATOM 765 C CA . MET A 1 95 ? -3.810 12.592 2.152 1.00 98.56 95 MET A CA 1
ATOM 766 C C . MET A 1 95 ? -3.923 13.166 0.743 1.00 98.56 95 MET A C 1
ATOM 768 O O . MET A 1 95 ? -4.868 12.838 0.032 1.00 98.56 95 MET A O 1
ATOM 772 N N . LYS A 1 96 ? -2.932 13.950 0.299 1.00 98.50 96 LYS A N 1
ATOM 773 C CA . LYS A 1 96 ? -2.866 14.439 -1.080 1.00 98.50 96 LYS A CA 1
ATOM 774 C C . LYS A 1 96 ? -2.763 13.290 -2.088 1.00 98.50 96 LYS A C 1
ATOM 776 O O . LYS A 1 96 ? -3.547 13.256 -3.028 1.00 98.50 96 LYS A O 1
ATOM 781 N N . GLN A 1 97 ? -1.837 12.347 -1.882 1.00 98.19 97 GLN A N 1
ATOM 782 C CA . GLN A 1 97 ? -1.681 11.187 -2.770 1.00 98.19 97 GLN A CA 1
ATOM 783 C C . GLN A 1 97 ? -2.972 10.359 -2.842 1.00 98.19 97 GLN A C 1
ATOM 785 O O . GLN A 1 97 ? -3.389 9.961 -3.927 1.00 98.19 97 GLN A O 1
ATOM 790 N N . LEU A 1 98 ? -3.604 10.097 -1.695 1.00 98.50 98 LEU A N 1
ATOM 791 C CA . LEU A 1 98 ? -4.841 9.325 -1.635 1.00 98.50 98 LEU A CA 1
ATOM 792 C C . LEU A 1 98 ? -6.006 10.072 -2.303 1.00 98.50 98 LEU A C 1
ATOM 794 O O . LEU A 1 98 ? -6.781 9.445 -3.017 1.00 98.50 98 LEU A O 1
ATOM 798 N N . GLY A 1 99 ? -6.093 11.394 -2.120 1.00 98.44 99 GLY A N 1
ATOM 799 C CA . GLY A 1 99 ? -7.074 12.265 -2.775 1.00 98.44 99 GLY A CA 1
ATOM 800 C C . GLY A 1 99 ? -6.959 12.238 -4.301 1.00 98.44 99 GLY A C 1
ATOM 801 O O . GLY A 1 99 ? -7.929 11.929 -4.985 1.00 98.44 99 GLY A O 1
ATOM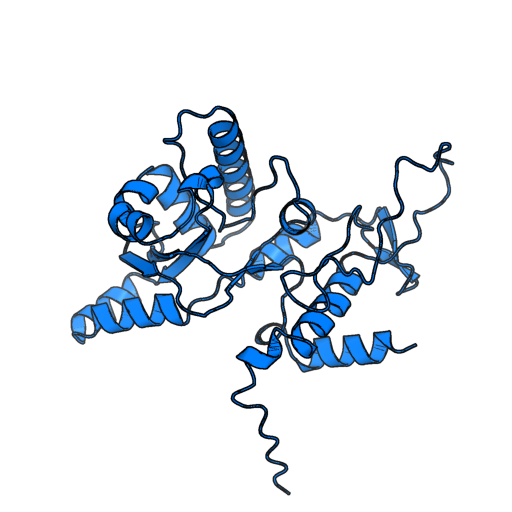 802 N N . GLU A 1 100 ? -5.753 12.458 -4.833 1.00 98.12 100 GLU A N 1
ATOM 803 C CA . GLU A 1 100 ? -5.479 12.392 -6.280 1.00 98.12 100 GLU A CA 1
ATOM 804 C C . GLU A 1 100 ? -5.805 11.009 -6.875 1.00 98.12 100 GLU A C 1
ATOM 806 O O . GLU A 1 100 ? -6.197 10.896 -8.035 1.00 98.12 100 GLU A O 1
ATOM 811 N N . TYR A 1 101 ? -5.640 9.934 -6.099 1.00 98.31 101 TYR A N 1
ATOM 812 C CA . TYR A 1 101 ? -6.000 8.587 -6.537 1.00 98.31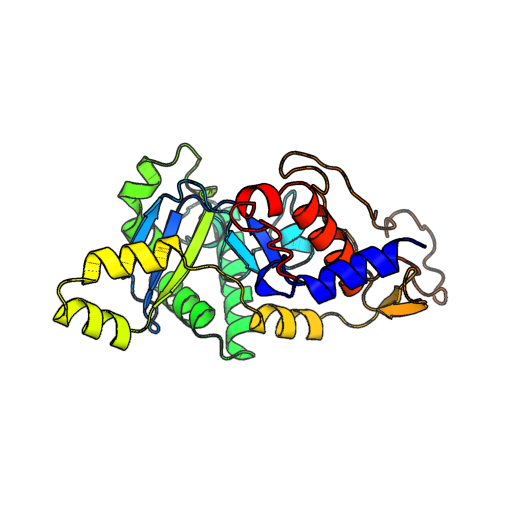 101 TYR A CA 1
ATOM 813 C C . TYR A 1 101 ? -7.518 8.400 -6.649 1.00 98.31 101 TYR A C 1
ATOM 815 O O . TYR A 1 101 ? -8.003 7.971 -7.697 1.00 98.31 101 TYR A O 1
ATOM 823 N N . ILE A 1 102 ? -8.279 8.764 -5.612 1.00 98.25 102 ILE A N 1
ATOM 824 C CA . ILE A 1 102 ? -9.739 8.557 -5.581 1.00 98.25 102 ILE A CA 1
ATOM 825 C C . ILE A 1 102 ? -10.525 9.514 -6.491 1.00 98.25 102 ILE A C 1
ATOM 827 O O . ILE A 1 102 ? -11.715 9.290 -6.728 1.00 98.25 102 ILE A O 1
ATOM 831 N N . GLU A 1 103 ? -9.887 10.579 -6.985 1.00 97.81 103 GLU A N 1
ATOM 832 C CA . GLU A 1 103 ? -10.431 11.452 -8.034 1.00 97.81 103 GLU A CA 1
ATOM 833 C C . GLU A 1 103 ? -10.435 10.770 -9.410 1.00 97.81 103 GLU A C 1
ATOM 835 O O . GLU A 1 103 ? -11.364 10.964 -10.195 1.00 97.81 103 GLU A O 1
ATOM 840 N N . GLU A 1 104 ? -9.414 9.962 -9.704 1.00 97.50 104 GLU A N 1
ATOM 841 C CA . GLU A 1 104 ? -9.257 9.282 -10.996 1.00 97.50 104 GLU A CA 1
ATOM 842 C C . GLU A 1 104 ? -9.822 7.851 -10.991 1.00 97.50 104 GLU A C 1
ATOM 844 O O . GLU A 1 104 ? -10.122 7.303 -12.057 1.00 97.50 104 GLU A O 1
ATOM 849 N N . VAL A 1 105 ? -9.950 7.230 -9.814 1.00 97.56 105 VAL A N 1
ATOM 850 C CA . VAL A 1 105 ? -10.292 5.810 -9.662 1.00 97.56 105 VAL A CA 1
ATOM 851 C C . VAL A 1 105 ? -11.417 5.612 -8.650 1.00 97.56 105 VAL A C 1
ATOM 853 O O . VAL A 1 105 ? -11.397 6.139 -7.538 1.00 97.56 105 VAL A O 1
ATOM 856 N N . ASP A 1 106 ? -12.410 4.805 -9.025 1.00 96.69 106 ASP A N 1
ATOM 857 C CA . ASP A 1 106 ? -13.520 4.419 -8.152 1.00 96.69 106 ASP A CA 1
ATOM 858 C C . ASP A 1 106 ? -13.143 3.240 -7.242 1.00 96.69 106 ASP A C 1
ATOM 860 O O . ASP A 1 106 ? -13.686 2.144 -7.346 1.00 96.69 106 ASP A O 1
ATOM 864 N N . ASP A 1 107 ? -12.167 3.463 -6.360 1.00 96.94 107 ASP A N 1
ATOM 865 C CA . ASP A 1 107 ? -11.753 2.465 -5.377 1.00 96.94 107 ASP A CA 1
ATOM 866 C C . ASP A 1 107 ? -12.483 2.651 -4.038 1.00 96.94 107 ASP A C 1
ATOM 868 O O . ASP A 1 107 ? -12.281 3.638 -3.323 1.00 96.94 107 ASP A O 1
ATOM 872 N N . GLU A 1 108 ? -13.359 1.701 -3.695 1.00 96.12 108 GLU A N 1
ATOM 873 C CA . GLU A 1 108 ? -14.189 1.771 -2.488 1.00 96.12 108 GLU A CA 1
ATOM 874 C C . GLU A 1 108 ? -13.361 1.741 -1.194 1.00 96.12 108 GLU A C 1
ATOM 876 O O . GLU A 1 108 ? -13.653 2.505 -0.266 1.00 96.12 108 GLU A O 1
ATOM 881 N N . LEU A 1 109 ? -12.307 0.916 -1.133 1.00 97.12 109 LEU A N 1
ATOM 882 C CA . LEU A 1 109 ? -11.432 0.825 0.037 1.00 97.12 109 LEU A CA 1
ATOM 883 C C . LEU A 1 109 ? -10.681 2.144 0.229 1.00 97.12 109 LEU A C 1
ATOM 885 O O . LEU A 1 109 ? -10.697 2.703 1.326 1.00 97.12 109 LEU A O 1
ATOM 889 N N . ALA A 1 110 ? -10.074 2.683 -0.827 1.00 98.19 110 ALA A N 1
ATOM 890 C CA . ALA A 1 110 ? -9.353 3.949 -0.779 1.00 98.19 110 ALA A CA 1
ATOM 891 C C . ALA A 1 110 ? -10.270 5.115 -0.384 1.00 98.19 110 ALA A C 1
ATOM 893 O O . ALA A 1 110 ? -9.905 5.926 0.472 1.00 98.19 110 ALA A O 1
ATOM 894 N N . LYS A 1 111 ? -11.490 5.170 -0.935 1.00 98.38 111 LYS A N 1
ATOM 895 C CA . LYS A 1 111 ? -12.506 6.172 -0.566 1.00 98.38 111 LYS A CA 1
ATOM 896 C C . LYS A 1 111 ? -12.938 6.038 0.890 1.00 98.38 111 LYS A C 1
ATOM 898 O O . LYS A 1 111 ? -13.105 7.052 1.569 1.00 98.38 111 LYS A O 1
ATOM 903 N N . SER A 1 112 ? -13.121 4.812 1.376 1.00 98.12 112 SER A N 1
ATOM 904 C CA . SER A 1 112 ? -13.442 4.538 2.779 1.00 98.12 112 SER A CA 1
ATOM 905 C C . SER A 1 112 ? -12.317 5.001 3.709 1.00 98.12 112 SER A C 1
ATOM 907 O O . SER A 1 112 ? -12.570 5.749 4.658 1.00 98.12 112 SER A O 1
ATOM 909 N N . VAL A 1 113 ? -11.066 4.652 3.391 1.00 98.50 113 VAL A N 1
ATOM 910 C CA . VAL A 1 113 ? -9.878 5.080 4.143 1.00 98.50 113 VAL A CA 1
ATOM 911 C C . VAL A 1 113 ? -9.761 6.602 4.164 1.00 98.50 113 VAL A C 1
ATOM 913 O O . VAL A 1 113 ? -9.593 7.174 5.239 1.00 98.50 113 VAL A O 1
ATOM 916 N N . TYR A 1 114 ? -9.902 7.268 3.015 1.00 98.62 114 TYR A N 1
ATOM 917 C CA . TYR A 1 114 ? -9.834 8.727 2.923 1.00 98.62 114 TYR A CA 1
ATOM 918 C C . TYR A 1 114 ? -10.866 9.393 3.849 1.00 98.62 114 TYR A C 1
ATOM 920 O O . TYR A 1 114 ? -10.496 10.161 4.739 1.00 98.62 114 TYR A O 1
ATOM 928 N N . LYS A 1 115 ? -12.145 9.001 3.733 1.00 98.50 115 LYS A N 1
ATOM 929 C CA . LYS A 1 115 ? -13.240 9.509 4.583 1.00 98.50 115 LYS A CA 1
ATOM 930 C C . LYS A 1 115 ? -13.019 9.226 6.067 1.00 98.50 115 LYS A C 1
ATOM 932 O O . LYS A 1 115 ? -13.435 10.016 6.912 1.00 98.50 115 LYS A O 1
ATOM 937 N N . PHE A 1 116 ? -12.440 8.076 6.410 1.00 98.62 116 PHE A N 1
ATOM 938 C CA . PHE A 1 116 ? -12.163 7.725 7.799 1.00 98.62 116 PHE A CA 1
ATOM 939 C C . PHE A 1 116 ? -11.058 8.603 8.392 1.00 98.62 116 PHE A C 1
ATOM 941 O O . PHE A 1 116 ? -11.207 9.112 9.504 1.00 98.62 116 PHE A O 1
ATOM 948 N N . LEU A 1 117 ? -9.969 8.808 7.652 1.00 98.44 117 LEU A N 1
ATOM 949 C CA . LEU A 1 117 ? -8.823 9.588 8.114 1.00 98.44 117 LEU A CA 1
ATOM 950 C C . LEU A 1 117 ? -9.136 11.083 8.218 1.00 98.44 117 LEU A C 1
ATOM 952 O O . LEU A 1 117 ? -8.672 11.721 9.162 1.00 98.44 117 LEU A O 1
ATOM 956 N N . GLU A 1 118 ? -9.993 11.626 7.348 1.00 97.56 118 GLU A N 1
ATOM 957 C CA . GLU A 1 118 ? -10.491 13.008 7.471 1.00 97.56 118 GLU A CA 1
ATOM 958 C C . GLU A 1 118 ? -11.197 13.278 8.808 1.00 97.56 118 GLU A C 1
ATOM 960 O O . GLU A 1 118 ? -11.171 14.405 9.303 1.00 97.56 118 GLU A O 1
ATOM 965 N N . LYS A 1 119 ? -11.788 12.252 9.436 1.00 96.50 119 LYS A N 1
ATOM 966 C CA . LYS A 1 119 ? -12.435 12.389 10.751 1.00 96.50 119 LYS A CA 1
ATOM 967 C C . LYS A 1 119 ? -11.425 12.587 11.887 1.00 96.50 119 LYS A C 1
ATOM 969 O O . LYS A 1 119 ? -11.828 13.011 12.964 1.00 96.50 119 LYS A O 1
ATOM 974 N N . GLY A 1 120 ? -10.147 12.250 11.685 1.00 95.69 120 GLY A N 1
ATOM 975 C CA . GLY A 1 120 ? -9.109 12.365 12.716 1.00 95.69 120 GLY A CA 1
ATOM 976 C C . GLY A 1 120 ? -9.307 11.428 13.914 1.00 95.69 120 GLY A C 1
ATOM 977 O O . GLY A 1 120 ? -8.837 11.727 15.002 1.00 95.69 120 GLY A O 1
ATOM 978 N N . LEU A 1 121 ? -10.022 10.308 13.739 1.00 95.56 121 LEU A N 1
ATOM 979 C CA . LEU A 1 121 ? -10.392 9.401 14.840 1.00 95.56 121 LEU A CA 1
ATOM 980 C C . LEU A 1 121 ? -9.501 8.160 14.957 1.00 95.56 121 LEU A C 1
ATOM 982 O O . LEU A 1 121 ? -9.640 7.403 15.917 1.00 95.56 121 LEU A O 1
ATOM 986 N N . LEU A 1 122 ? -8.593 7.925 13.999 1.00 98.06 122 LEU A N 1
ATOM 987 C CA . LEU A 1 122 ? -7.795 6.695 13.940 1.00 98.06 122 LEU A CA 1
ATOM 988 C C . LEU A 1 122 ? -7.120 6.407 15.283 1.00 98.06 122 LEU A C 1
ATOM 990 O O . LEU A 1 122 ? -7.336 5.336 15.847 1.00 98.06 122 LEU A O 1
ATOM 994 N N . ARG A 1 123 ? -6.354 7.367 15.812 1.00 97.44 123 ARG A N 1
ATOM 995 C CA . ARG A 1 123 ? -5.584 7.201 17.050 1.00 97.44 123 ARG A CA 1
ATOM 996 C C . ARG A 1 123 ? -6.470 6.830 18.234 1.00 97.44 123 ARG A C 1
ATOM 998 O O . ARG A 1 123 ? -6.118 5.933 19.000 1.00 97.44 123 ARG A O 1
ATOM 1005 N N . GLU A 1 124 ? -7.616 7.492 18.370 1.00 97.44 124 GLU A N 1
ATOM 1006 C CA . GLU A 1 124 ? -8.583 7.209 19.427 1.00 97.44 124 GLU A CA 1
ATOM 1007 C C . GLU A 1 124 ? -9.164 5.794 19.295 1.00 97.44 124 GLU A C 1
ATOM 1009 O O . GLU A 1 124 ? -9.158 5.044 20.276 1.00 97.44 124 GLU A O 1
ATOM 1014 N N . CYS A 1 125 ? -9.598 5.409 18.089 1.00 97.94 125 CYS A N 1
ATOM 1015 C CA . CYS A 1 125 ? -10.215 4.110 17.813 1.00 97.94 125 CYS A CA 1
ATOM 1016 C C . CYS A 1 125 ? -9.289 2.921 18.119 1.00 97.94 125 CYS A C 1
ATOM 1018 O O . CYS A 1 125 ? -9.774 1.854 18.491 1.00 97.94 125 CYS A O 1
ATOM 1020 N N . ILE A 1 126 ? -7.966 3.085 17.984 1.00 97.94 126 ILE A N 1
ATOM 1021 C CA . ILE A 1 126 ? -6.991 1.997 18.187 1.00 97.94 126 ILE A CA 1
ATOM 1022 C C . ILE A 1 126 ? -6.080 2.183 19.410 1.00 97.94 126 ILE A C 1
ATOM 1024 O O . ILE A 1 126 ? -5.130 1.415 19.580 1.00 97.94 126 ILE A O 1
ATOM 1028 N N . LYS A 1 127 ? -6.352 3.153 20.296 1.00 97.38 127 LYS A N 1
ATOM 1029 C CA . LYS A 1 127 ? -5.471 3.516 21.430 1.00 97.38 127 LYS A CA 1
ATOM 1030 C C . LYS A 1 127 ? -5.069 2.340 22.325 1.00 97.38 127 LYS A C 1
ATOM 1032 O O . LYS A 1 127 ? -3.924 2.255 22.770 1.00 97.38 127 LYS A O 1
ATOM 1037 N N . ASP A 1 128 ? -5.989 1.408 22.568 1.00 97.44 128 ASP A N 1
ATOM 1038 C CA . ASP A 1 128 ? -5.731 0.248 23.425 1.00 97.44 128 ASP A CA 1
ATOM 1039 C C . ASP A 1 128 ? -4.897 -0.829 22.725 1.00 97.44 128 ASP A C 1
ATOM 1041 O O . ASP A 1 128 ? -4.177 -1.576 23.388 1.00 97.44 128 ASP A O 1
ATOM 1045 N N . LEU A 1 129 ? -4.941 -0.885 21.391 1.00 97.75 129 LEU A N 1
ATOM 1046 C CA . LEU A 1 129 ? -4.061 -1.740 20.595 1.00 97.75 129 LEU A CA 1
ATOM 1047 C C . LEU A 1 129 ? -2.662 -1.131 20.486 1.00 97.75 129 LEU A C 1
ATOM 1049 O O . LEU A 1 129 ? -1.684 -1.860 20.627 1.00 97.75 129 LEU A O 1
ATOM 1053 N N . LEU A 1 130 ? -2.552 0.194 20.326 1.00 97.19 130 LEU A N 1
ATOM 1054 C CA . LEU A 1 130 ? -1.266 0.902 20.269 1.00 97.19 130 LEU A CA 1
ATOM 1055 C C . LEU A 1 130 ? -0.404 0.621 21.508 1.00 97.19 130 LEU A C 1
ATOM 1057 O O . LEU A 1 130 ? 0.777 0.316 21.376 1.00 97.19 130 LEU A O 1
ATOM 1061 N N . ARG A 1 131 ? -1.008 0.605 22.705 1.00 96.62 131 ARG A N 1
ATOM 1062 C CA . ARG A 1 131 ? -0.329 0.268 23.975 1.00 96.62 131 ARG A CA 1
ATOM 1063 C C . ARG A 1 131 ? 0.265 -1.144 24.018 1.00 96.62 131 ARG A C 1
ATOM 1065 O O . ARG A 1 131 ? 1.127 -1.411 24.850 1.00 96.62 131 ARG A O 1
ATOM 1072 N N . LYS A 1 132 ? -0.213 -2.052 23.163 1.00 96.62 132 LYS A N 1
ATOM 1073 C CA . LYS A 1 132 ? 0.243 -3.448 23.083 1.00 96.62 132 LYS A CA 1
ATOM 1074 C C . LYS A 1 132 ? 1.342 -3.647 22.035 1.00 96.62 132 LYS A C 1
ATOM 1076 O O . LYS A 1 132 ? 1.961 -4.709 22.009 1.00 96.62 132 LYS A O 1
ATOM 1081 N N . VAL A 1 133 ? 1.598 -2.661 21.172 1.00 95.31 133 VAL A N 1
ATOM 1082 C CA . VAL A 1 133 ? 2.648 -2.741 20.152 1.00 95.31 133 VAL A CA 1
ATOM 1083 C C . VAL A 1 133 ? 3.963 -2.231 20.738 1.00 95.31 133 VAL A C 1
ATOM 1085 O O . VAL A 1 133 ? 4.061 -1.092 21.178 1.00 95.31 133 VAL A O 1
ATOM 1088 N N . ASN A 1 134 ? 5.008 -3.060 20.706 1.00 93.81 134 ASN A N 1
ATOM 1089 C CA . ASN A 1 134 ? 6.344 -2.682 21.177 1.00 93.81 134 ASN A CA 1
ATOM 1090 C C . ASN A 1 134 ? 7.129 -1.891 20.110 1.00 93.81 134 ASN A C 1
ATOM 1092 O O . ASN A 1 134 ? 8.188 -2.323 19.650 1.00 93.81 134 ASN A O 1
ATOM 1096 N N . LEU A 1 135 ? 6.570 -0.767 19.663 1.00 94.81 135 LEU A N 1
ATOM 1097 C CA . LEU A 1 135 ? 7.182 0.179 18.730 1.00 94.81 135 LEU A CA 1
ATOM 1098 C C . LEU A 1 135 ? 6.790 1.607 19.127 1.00 94.81 135 LEU A C 1
ATOM 1100 O O . LEU A 1 135 ? 5.735 1.800 19.728 1.00 94.81 135 LEU A O 1
ATOM 1104 N N . PRO A 1 136 ? 7.593 2.617 18.755 1.00 95.50 136 PRO A N 1
ATOM 1105 C CA . PRO A 1 136 ? 7.124 3.996 18.757 1.00 95.50 136 PRO A CA 1
ATOM 1106 C C . PRO A 1 136 ? 5.818 4.123 17.959 1.00 95.50 136 PRO A C 1
ATOM 1108 O O . PRO A 1 136 ? 5.714 3.543 16.873 1.00 95.50 136 PRO A O 1
ATOM 1111 N N . GLU A 1 137 ? 4.835 4.846 18.504 1.00 96.00 137 GLU A N 1
ATOM 1112 C CA . GLU A 1 137 ? 3.471 4.947 17.959 1.00 96.00 137 GLU A CA 1
ATOM 1113 C C . GLU A 1 137 ? 3.490 5.339 16.479 1.00 96.00 137 GLU A C 1
ATOM 1115 O O . GLU A 1 137 ? 2.840 4.706 15.653 1.00 96.00 137 GLU A O 1
ATOM 1120 N N . GLU A 1 138 ? 4.338 6.303 16.125 1.00 95.44 138 GLU A N 1
ATOM 1121 C CA . GLU A 1 138 ? 4.478 6.858 14.785 1.00 95.44 138 GLU A CA 1
ATOM 1122 C C . GLU A 1 138 ? 4.984 5.833 13.751 1.00 95.44 138 GLU A C 1
ATOM 1124 O O . GLU A 1 138 ? 4.814 6.019 12.545 1.00 95.44 138 GLU A O 1
ATOM 1129 N N . LYS A 1 139 ? 5.585 4.728 14.212 1.00 95.06 139 LYS A N 1
ATOM 1130 C CA . LYS A 1 139 ? 6.100 3.630 13.378 1.00 95.06 139 LYS A CA 1
ATOM 1131 C C . LYS A 1 139 ? 5.158 2.433 13.305 1.00 95.06 139 LYS A C 1
ATOM 1133 O O . LYS A 1 139 ? 5.464 1.490 12.575 1.00 95.06 139 LYS A O 1
ATOM 1138 N N . VAL A 1 140 ? 4.049 2.444 14.043 1.00 97.31 140 VAL A N 1
ATOM 1139 C CA . VAL A 1 140 ? 3.063 1.362 14.013 1.00 97.31 140 VAL A CA 1
ATOM 1140 C C . VAL A 1 140 ? 2.410 1.331 12.633 1.00 97.31 140 VAL A C 1
ATOM 1142 O O . VAL A 1 140 ? 1.781 2.301 12.221 1.00 97.31 140 VAL A O 1
ATOM 1145 N N . MET A 1 141 ? 2.589 0.223 11.916 1.00 96.44 141 MET A N 1
ATOM 1146 C CA . MET A 1 141 ? 2.050 -0.021 10.579 1.00 96.44 141 MET A CA 1
ATOM 1147 C C . MET A 1 141 ? 0.575 -0.422 10.651 1.00 96.44 141 MET A C 1
ATOM 1149 O O . MET A 1 141 ? 0.244 -1.430 11.289 1.00 96.44 141 MET A O 1
ATOM 1153 N N . ILE A 1 142 ? -0.282 0.332 9.961 1.00 97.75 142 ILE A N 1
ATOM 1154 C CA . ILE A 1 142 ? -1.725 0.101 9.901 1.00 97.75 142 ILE A CA 1
ATOM 1155 C C . ILE A 1 142 ? -2.110 -0.350 8.492 1.00 97.75 142 ILE A C 1
ATOM 1157 O O . ILE A 1 142 ? -1.798 0.315 7.506 1.00 97.75 142 ILE A O 1
ATOM 1161 N N . CYS A 1 143 ? -2.819 -1.471 8.406 1.00 97.06 143 CYS A N 1
ATOM 1162 C CA . CYS A 1 143 ? -3.455 -1.921 7.172 1.00 97.06 143 CYS A CA 1
ATOM 1163 C C . CYS A 1 143 ? -4.970 -1.846 7.318 1.00 97.06 143 CYS A C 1
ATOM 1165 O O . CYS A 1 143 ? -5.519 -2.232 8.348 1.00 97.06 143 CYS A O 1
ATOM 1167 N N . PHE A 1 144 ? -5.638 -1.356 6.283 1.00 97.50 144 PHE A N 1
ATOM 1168 C CA . PHE A 1 144 ? -7.085 -1.204 6.264 1.00 97.50 144 PHE A CA 1
ATOM 1169 C C . PHE A 1 144 ? -7.713 -2.346 5.476 1.00 97.50 144 PHE A C 1
ATOM 1171 O O . PHE A 1 144 ? -7.158 -2.797 4.478 1.00 97.50 144 PHE A O 1
ATOM 1178 N N . VAL A 1 145 ? -8.865 -2.802 5.940 1.00 95.75 145 VAL A N 1
ATOM 1179 C CA . VAL A 1 145 ? -9.735 -3.763 5.264 1.00 95.75 145 VAL A CA 1
ATOM 1180 C C . VAL A 1 145 ? -11.137 -3.168 5.277 1.00 95.75 145 VAL A C 1
ATOM 1182 O O . VAL A 1 145 ? -11.490 -2.441 6.208 1.00 95.75 145 VAL A O 1
ATOM 1185 N N . MET A 1 146 ? -11.940 -3.471 4.263 1.00 95.31 146 MET A N 1
ATOM 1186 C CA . MET A 1 146 ? -13.305 -2.971 4.156 1.00 95.31 146 MET A CA 1
ATOM 1187 C C . MET A 1 146 ? -14.317 -4.118 4.117 1.00 95.31 146 MET A C 1
ATOM 1189 O O . MET A 1 146 ? -14.056 -5.177 3.548 1.00 95.31 146 MET A O 1
ATOM 1193 N N . VAL A 1 147 ? -15.485 -3.889 4.709 1.00 95.31 147 VAL A N 1
ATOM 1194 C CA . VAL A 1 147 ? -16.682 -4.731 4.584 1.00 95.31 147 VAL A CA 1
ATOM 1195 C C . VAL A 1 147 ? -17.887 -3.862 4.261 1.00 95.31 147 VAL A C 1
ATOM 1197 O O . VAL A 1 147 ? -17.929 -2.698 4.640 1.00 95.31 147 VAL A O 1
ATOM 1200 N N . THR A 1 148 ? -18.895 -4.426 3.599 1.00 95.12 148 THR A N 1
ATOM 1201 C CA . THR A 1 148 ? -20.122 -3.674 3.324 1.00 95.12 148 THR A CA 1
ATOM 1202 C C . THR A 1 148 ? -21.077 -3.702 4.516 1.00 95.12 148 THR A C 1
ATOM 1204 O O . THR A 1 148 ? -21.220 -4.733 5.186 1.00 95.12 148 THR A O 1
ATOM 1207 N N . ARG A 1 149 ? -21.816 -2.613 4.752 1.00 93.94 149 ARG A N 1
ATOM 1208 C CA . ARG A 1 149 ? -22.891 -2.563 5.763 1.00 93.94 149 ARG A CA 1
ATOM 1209 C C . ARG A 1 149 ? -23.959 -3.624 5.558 1.00 93.94 149 ARG A C 1
ATOM 1211 O O . ARG A 1 149 ? -24.518 -4.129 6.530 1.00 93.94 149 ARG A O 1
ATOM 1218 N N . GLU A 1 150 ? -24.241 -3.978 4.308 1.00 93.44 150 GLU A N 1
ATOM 1219 C CA . GLU A 1 150 ? -25.154 -5.075 3.992 1.00 93.44 150 GLU A CA 1
ATOM 1220 C C . GLU A 1 150 ? -24.651 -6.390 4.607 1.00 93.44 150 GLU A C 1
ATOM 1222 O O . GLU A 1 150 ? -25.401 -7.103 5.272 1.00 93.44 150 GLU A O 1
ATOM 1227 N N . THR A 1 151 ? -23.356 -6.678 4.459 1.00 91.88 151 THR A N 1
ATOM 1228 C CA . THR A 1 151 ? -22.742 -7.886 5.020 1.00 91.88 151 THR A CA 1
ATOM 1229 C C . THR A 1 151 ? -22.718 -7.853 6.543 1.00 91.88 151 THR A C 1
ATOM 1231 O O . THR A 1 151 ? -23.060 -8.853 7.174 1.00 91.88 151 THR A O 1
ATOM 1234 N N . LEU A 1 152 ? -22.406 -6.695 7.130 1.00 92.50 152 LEU A N 1
ATOM 1235 C CA . LEU A 1 152 ? -22.493 -6.488 8.576 1.00 92.50 152 LEU A CA 1
ATOM 1236 C C . LEU A 1 152 ? -23.907 -6.752 9.105 1.00 92.50 152 LEU A C 1
ATOM 1238 O O . LEU A 1 152 ? -24.069 -7.484 10.075 1.00 92.50 152 LEU A O 1
ATOM 1242 N N . THR A 1 153 ? -24.932 -6.238 8.422 1.00 92.00 153 THR A N 1
ATOM 1243 C CA . THR A 1 153 ? -26.342 -6.427 8.801 1.00 92.00 153 THR A CA 1
ATOM 1244 C C . THR A 1 153 ? -26.735 -7.902 8.764 1.00 92.00 153 THR A C 1
ATOM 1246 O O . THR A 1 153 ? -27.378 -8.391 9.693 1.00 92.00 153 THR A O 1
ATOM 1249 N N . ARG A 1 154 ? -26.314 -8.645 7.729 1.00 90.69 154 ARG A N 1
ATOM 1250 C CA . ARG A 1 154 ? -26.556 -10.096 7.653 1.00 90.69 154 ARG A CA 1
ATOM 1251 C C . ARG A 1 154 ? -25.887 -10.844 8.809 1.00 90.69 154 ARG A C 1
ATOM 1253 O O . ARG A 1 154 ? -26.537 -11.688 9.416 1.00 90.69 154 ARG A O 1
ATOM 1260 N N . ALA A 1 155 ? -24.640 -10.502 9.138 1.00 89.56 155 ALA A N 1
ATOM 1261 C CA . ALA A 1 155 ? -23.912 -11.114 10.250 1.00 89.56 155 ALA A CA 1
ATOM 1262 C C . ALA A 1 155 ? -24.524 -10.774 11.623 1.00 89.56 155 ALA A C 1
ATOM 1264 O O . ALA A 1 155 ? -24.495 -11.598 12.535 1.00 89.56 155 ALA A O 1
ATOM 1265 N N . SER A 1 156 ? -25.111 -9.582 11.779 1.00 87.38 156 SER A N 1
ATOM 1266 C CA . SER A 1 156 ? -25.866 -9.217 12.985 1.00 87.38 156 SER A CA 1
ATOM 1267 C C . SER A 1 156 ? -27.138 -10.048 13.146 1.00 87.38 156 SER A C 1
ATOM 1269 O O . SER A 1 156 ? -27.459 -10.450 14.258 1.00 87.38 156 SER A O 1
ATOM 1271 N N . ILE A 1 157 ? -27.858 -10.329 12.055 1.00 89.75 157 ILE A N 1
ATOM 1272 C CA . ILE A 1 157 ? -29.086 -11.143 12.092 1.00 89.75 157 ILE A CA 1
ATOM 1273 C C . ILE A 1 157 ? -28.775 -12.603 12.449 1.00 89.75 157 ILE A C 1
ATOM 1275 O O . ILE A 1 157 ? -29.584 -13.249 13.113 1.00 89.75 157 ILE A O 1
ATOM 1279 N N . SER A 1 158 ? -27.619 -13.124 12.027 1.00 85.88 158 SER A N 1
ATOM 1280 C CA . SER A 1 158 ? -27.194 -14.495 12.329 1.00 85.88 158 SER A CA 1
ATOM 1281 C C . SER A 1 158 ? -26.495 -14.665 13.685 1.00 85.88 158 SER A C 1
ATOM 1283 O O . SER A 1 158 ? -26.091 -15.781 13.990 1.00 85.88 158 SER A O 1
ATOM 1285 N N . ASP A 1 159 ? -26.359 -13.603 14.492 1.00 85.38 159 ASP A N 1
ATOM 1286 C CA . ASP A 1 159 ? -25.586 -13.592 15.751 1.00 85.38 159 ASP A CA 1
ATOM 1287 C C . ASP A 1 159 ? -24.101 -13.987 15.566 1.00 85.38 159 ASP A C 1
ATOM 1289 O O . ASP A 1 159 ? -23.435 -14.507 16.459 1.00 85.38 159 ASP A O 1
ATOM 1293 N N . GLU A 1 160 ? -23.549 -13.730 14.375 1.00 90.62 160 GLU A N 1
ATOM 1294 C CA . GLU A 1 160 ? -22.156 -14.039 14.016 1.00 90.62 160 GLU A CA 1
ATOM 1295 C C . GLU A 1 160 ? -21.298 -12.780 13.832 1.00 90.62 160 GLU A C 1
ATOM 1297 O O . GLU A 1 160 ? -20.161 -12.869 13.368 1.00 90.62 160 GLU A O 1
ATOM 1302 N N . TYR A 1 161 ? -21.816 -11.601 14.188 1.00 91.06 161 TYR A N 1
ATOM 1303 C CA . TYR A 1 161 ? -21.199 -10.303 13.899 1.00 91.06 161 TYR A CA 1
ATOM 1304 C C . TYR A 1 161 ? -19.720 -10.216 14.302 1.00 91.06 161 TYR A C 1
ATOM 1306 O O . TYR A 1 161 ? -18.868 -9.881 13.479 1.00 91.06 161 TYR A O 1
ATOM 1314 N N . GLU A 1 162 ? -19.390 -10.547 15.553 1.00 91.25 162 GLU A N 1
ATOM 1315 C CA . GLU A 1 162 ? -18.012 -10.465 16.054 1.00 91.25 162 GLU A CA 1
ATOM 1316 C C . GLU A 1 162 ? -17.089 -11.450 15.325 1.00 91.25 162 GLU A C 1
ATOM 1318 O O . GLU A 1 162 ? -15.990 -11.088 14.895 1.00 91.25 162 GLU A O 1
ATOM 1323 N N . ARG A 1 163 ? -17.568 -12.681 15.109 1.00 91.44 163 ARG A N 1
ATOM 1324 C CA . ARG A 1 163 ? -16.833 -13.723 14.387 1.00 91.44 163 ARG A CA 1
ATOM 1325 C C . ARG A 1 163 ? -16.583 -13.327 12.934 1.00 91.44 163 ARG A C 1
ATOM 1327 O O . ARG A 1 163 ? -15.486 -13.556 12.428 1.00 91.44 163 ARG A O 1
ATOM 1334 N N . PHE A 1 164 ? -17.571 -12.722 12.281 1.00 93.44 164 PHE A N 1
ATOM 1335 C CA . PHE A 1 164 ? -17.458 -12.220 10.918 1.00 93.44 164 PHE A CA 1
ATOM 1336 C C . PHE A 1 164 ? -16.433 -11.083 10.822 1.00 93.44 164 PHE A C 1
ATOM 1338 O O . PHE A 1 164 ? -15.540 -11.142 9.980 1.00 93.44 164 PHE A O 1
ATOM 1345 N N . CYS A 1 165 ? -16.509 -10.084 11.704 1.00 94.06 165 CYS A N 1
ATOM 1346 C CA . CYS A 1 165 ? -15.558 -8.969 11.728 1.00 94.06 165 CYS A CA 1
ATOM 1347 C C . CYS A 1 165 ? -14.121 -9.452 11.965 1.00 94.06 165 CYS A C 1
ATOM 1349 O O . CYS A 1 165 ? -13.193 -9.003 11.288 1.00 94.06 165 CYS A O 1
ATOM 1351 N N . LEU A 1 166 ? -13.931 -10.400 12.889 1.00 91.81 166 LEU A N 1
ATOM 1352 C CA . LEU A 1 166 ? -12.626 -11.006 13.135 1.00 91.81 166 LEU A CA 1
ATOM 1353 C C . LEU A 1 166 ? -12.124 -11.781 11.911 1.00 91.81 166 LEU A C 1
ATOM 1355 O O . LEU A 1 166 ? -10.961 -11.631 11.541 1.00 91.81 166 LEU A O 1
ATOM 1359 N N . TYR A 1 167 ? -12.993 -12.558 11.260 1.00 91.62 167 TYR A N 1
ATOM 1360 C CA . TYR A 1 167 ? -12.658 -13.266 10.026 1.00 91.62 167 TYR A CA 1
ATOM 1361 C C . TYR A 1 167 ? -12.239 -12.292 8.919 1.00 91.62 167 TYR A C 1
ATOM 1363 O O . TYR A 1 167 ? -11.167 -12.466 8.350 1.00 91.62 167 TYR A O 1
ATOM 1371 N N . ALA A 1 168 ? -13.007 -11.224 8.678 1.00 92.31 168 ALA A N 1
ATOM 1372 C CA . ALA A 1 168 ? -12.681 -10.205 7.680 1.00 92.31 168 ALA A CA 1
ATOM 1373 C C . ALA A 1 168 ? -11.323 -9.537 7.956 1.00 92.31 168 ALA A C 1
ATOM 1375 O O . ALA A 1 168 ? -10.517 -9.369 7.044 1.00 92.31 168 ALA A O 1
ATOM 1376 N N . LEU A 1 169 ? -11.025 -9.213 9.218 1.00 92.06 169 LEU A N 1
ATOM 1377 C CA . LEU A 1 169 ? -9.713 -8.700 9.618 1.00 92.06 169 LEU A CA 1
ATOM 1378 C C . LEU A 1 169 ? -8.591 -9.721 9.368 1.00 92.06 169 LEU A C 1
ATOM 1380 O O . LEU A 1 169 ? -7.505 -9.353 8.921 1.00 92.06 169 LEU A O 1
ATOM 1384 N N . GLN A 1 170 ? -8.822 -11.000 9.654 1.00 88.69 170 GLN A N 1
ATOM 1385 C CA . GLN A 1 170 ? -7.818 -12.051 9.480 1.00 88.69 170 GLN A CA 1
ATOM 1386 C C . GLN A 1 170 ? -7.546 -12.331 7.998 1.00 88.6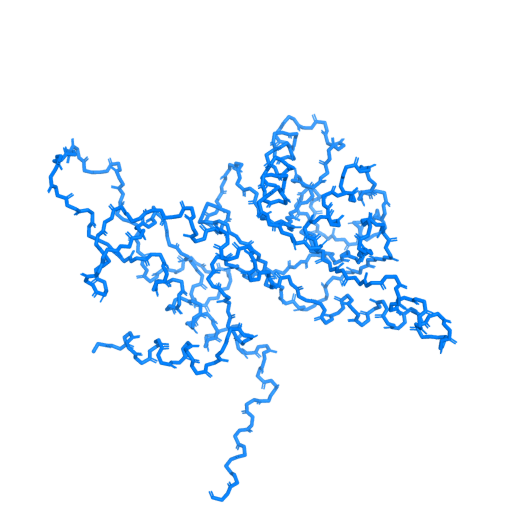9 170 GLN A C 1
ATOM 1388 O O . GLN A 1 170 ? -6.392 -12.281 7.578 1.00 88.69 170 GLN A O 1
ATOM 1393 N N . THR A 1 171 ? -8.590 -12.548 7.198 1.00 85.44 171 THR A N 1
ATOM 1394 C CA . THR A 1 171 ? -8.462 -12.984 5.799 1.00 85.44 171 THR A CA 1
ATOM 1395 C C . THR A 1 171 ? -8.366 -11.853 4.793 1.00 85.44 171 THR A C 1
ATOM 1397 O O . THR A 1 171 ? -7.950 -12.101 3.666 1.00 85.44 171 THR A O 1
ATOM 1400 N N . GLY A 1 172 ? -8.764 -10.636 5.165 1.00 83.50 172 GLY A N 1
ATOM 1401 C CA . GLY A 1 172 ? -8.620 -9.472 4.305 1.00 83.50 172 GLY A CA 1
ATOM 1402 C C . GLY A 1 172 ? -7.156 -9.231 3.953 1.00 83.50 172 GLY A C 1
ATOM 1403 O O . GLY A 1 172 ? -6.274 -9.298 4.826 1.00 83.50 172 GLY A O 1
ATOM 1404 N N . ASP A 1 173 ? -6.924 -8.927 2.681 1.00 80.12 173 ASP A N 1
ATOM 1405 C CA . ASP A 1 173 ? -5.677 -8.383 2.167 1.00 80.12 173 ASP A CA 1
ATOM 1406 C C . ASP A 1 173 ? -5.911 -6.996 1.543 1.00 80.12 173 ASP A C 1
ATOM 1408 O O . ASP A 1 173 ? -7.042 -6.518 1.463 1.00 80.12 173 ASP A O 1
ATOM 1412 N N . GLY A 1 174 ? -4.823 -6.307 1.207 1.00 78.62 174 GLY A N 1
ATOM 1413 C CA . GLY A 1 174 ? -4.850 -4.990 0.569 1.00 78.62 174 GLY A CA 1
ATOM 1414 C C . GLY A 1 174 ? -4.411 -5.071 -0.881 1.00 78.62 174 GLY A C 1
ATOM 1415 O O . GLY A 1 174 ? -3.742 -4.159 -1.360 1.00 78.62 174 GLY A O 1
ATOM 1416 N N . GLN A 1 175 ? -4.677 -6.191 -1.561 1.00 81.00 175 GLN A N 1
ATOM 1417 C CA . GLN A 1 175 ? -4.387 -6.287 -2.987 1.00 81.00 175 GLN A CA 1
ATOM 1418 C C . GLN A 1 175 ? -5.354 -5.386 -3.752 1.00 81.00 175 GLN A C 1
ATOM 1420 O O . GLN A 1 175 ? -6.490 -5.762 -4.024 1.00 81.00 175 GLN A O 1
ATOM 1425 N N . ASP A 1 176 ? -4.886 -4.197 -4.117 1.00 87.25 176 ASP A N 1
ATOM 1426 C CA . ASP A 1 176 ? -5.642 -3.243 -4.918 1.00 87.25 176 ASP A CA 1
ATOM 1427 C C . ASP A 1 176 ? -5.086 -3.226 -6.350 1.00 87.25 176 ASP A C 1
ATOM 1429 O O . ASP A 1 176 ? -4.123 -2.536 -6.701 1.00 87.25 176 ASP A O 1
ATOM 1433 N N . LEU A 1 177 ? -5.715 -4.012 -7.224 1.00 91.44 177 LEU A N 1
ATOM 1434 C CA . LEU A 1 177 ? -5.346 -4.046 -8.639 1.00 91.44 177 LEU A CA 1
ATOM 1435 C C . LEU A 1 177 ? -5.729 -2.758 -9.387 1.00 91.44 177 LEU A C 1
ATOM 1437 O O . LEU A 1 177 ? -5.126 -2.480 -10.427 1.00 91.44 177 LEU A O 1
ATOM 1441 N N . GLN A 1 178 ? -6.665 -1.960 -8.867 1.00 95.31 178 GLN A N 1
ATOM 1442 C CA . GLN A 1 178 ? -7.006 -0.660 -9.447 1.00 95.31 178 GLN A CA 1
ATOM 1443 C C . GLN A 1 178 ? -5.849 0.324 -9.253 1.00 95.31 178 GLN A C 1
ATOM 1445 O O . GLN A 1 178 ? -5.487 1.031 -10.199 1.00 95.31 178 GLN A O 1
ATOM 1450 N N . TRP A 1 179 ? -5.173 0.274 -8.099 1.00 96.44 179 TRP A N 1
ATOM 1451 C CA . TRP A 1 179 ? -3.950 1.041 -7.865 1.00 96.44 179 TRP A CA 1
ATOM 1452 C C . TRP A 1 179 ? -2.859 0.657 -8.859 1.00 96.44 179 TRP A C 1
ATOM 1454 O O . TRP A 1 179 ? -2.215 1.532 -9.440 1.00 96.44 179 TRP A O 1
ATOM 1464 N N . ARG A 1 180 ? -2.642 -0.648 -9.080 1.00 94.75 180 ARG A N 1
ATOM 1465 C CA . ARG A 1 180 ? -1.653 -1.123 -10.063 1.00 94.75 180 ARG A CA 1
ATOM 1466 C C . ARG A 1 180 ? -1.915 -0.487 -11.425 1.00 94.75 180 ARG A C 1
ATOM 1468 O O . ARG A 1 180 ? -0.992 0.047 -12.040 1.00 94.75 180 ARG A O 1
ATOM 1475 N N . ASP A 1 181 ? -3.155 -0.554 -11.891 1.00 95.56 181 ASP A N 1
ATOM 1476 C CA . ASP A 1 181 ? -3.522 -0.082 -13.223 1.00 95.56 181 ASP A CA 1
ATOM 1477 C C . ASP A 1 181 ? -3.434 1.446 -13.331 1.00 95.56 181 ASP A C 1
ATOM 1479 O O . ASP A 1 181 ? -2.994 1.968 -14.356 1.00 95.56 181 ASP A O 1
ATOM 1483 N N . TYR A 1 182 ? -3.783 2.165 -12.265 1.00 97.06 182 TYR A N 1
ATOM 1484 C CA . TYR A 1 182 ? -3.584 3.607 -12.136 1.00 97.06 182 TYR A CA 1
ATOM 1485 C C . TYR A 1 182 ? -2.107 3.999 -12.173 1.00 97.06 182 TYR A C 1
ATOM 1487 O O . TYR A 1 182 ? -1.699 4.824 -12.991 1.00 97.06 182 TYR A O 1
ATOM 1495 N N . TYR A 1 183 ? -1.286 3.386 -11.322 1.00 97.12 183 TYR A N 1
ATOM 1496 C CA . TYR A 1 183 ? 0.117 3.751 -11.179 1.00 97.12 183 TYR A CA 1
ATOM 1497 C C . TYR A 1 183 ? 0.906 3.446 -12.453 1.00 97.12 183 TYR A C 1
ATOM 1499 O O . TYR A 1 183 ? 1.687 4.282 -12.903 1.00 97.12 183 TYR A O 1
ATOM 1507 N N . LEU A 1 184 ? 0.654 2.299 -13.097 1.00 95.62 184 LEU A N 1
ATOM 1508 C CA . LEU A 1 184 ? 1.324 1.939 -14.349 1.00 95.62 184 LEU A CA 1
ATOM 1509 C C . LEU A 1 184 ? 1.013 2.909 -15.499 1.00 95.62 184 LEU A C 1
ATOM 1511 O O . LEU A 1 184 ? 1.892 3.142 -16.325 1.00 95.62 184 LEU A O 1
ATOM 1515 N N . LYS A 1 185 ? -0.181 3.520 -15.542 1.00 95.94 185 LYS A N 1
ATOM 1516 C CA . LYS A 1 185 ? -0.510 4.558 -16.541 1.00 95.94 185 LYS A CA 1
ATOM 1517 C C . LYS A 1 185 ? 0.323 5.831 -16.375 1.00 95.94 185 LYS A C 1
ATOM 1519 O O . LYS A 1 185 ? 0.474 6.565 -17.343 1.00 95.94 185 LYS A O 1
ATOM 1524 N N . LYS A 1 186 ? 0.858 6.091 -15.176 1.00 94.94 186 LYS A N 1
ATOM 1525 C CA . LYS A 1 186 ? 1.689 7.271 -14.875 1.00 94.94 186 LYS A CA 1
ATOM 1526 C C . LYS A 1 186 ? 3.178 7.054 -15.175 1.00 94.94 186 LYS A C 1
ATOM 1528 O O . LYS A 1 186 ? 3.971 7.979 -15.017 1.00 94.94 186 LYS A O 1
ATOM 1533 N N . LEU A 1 187 ? 3.575 5.847 -15.582 1.00 94.75 187 LEU A N 1
ATOM 1534 C CA . LEU A 1 187 ? 4.965 5.492 -15.864 1.00 94.75 187 LEU A CA 1
ATOM 1535 C C . LEU A 1 187 ? 5.249 5.522 -17.370 1.00 94.75 187 LEU A C 1
ATOM 1537 O O . LEU A 1 187 ? 5.298 4.484 -18.031 1.00 94.75 187 LEU A O 1
ATOM 1541 N N . ASP A 1 188 ? 5.475 6.720 -17.909 1.00 93.81 188 ASP A N 1
ATOM 1542 C CA . ASP A 1 188 ? 5.811 6.897 -19.324 1.00 93.81 188 ASP A CA 1
ATOM 1543 C C . ASP A 1 188 ? 7.172 6.270 -19.679 1.00 93.81 188 ASP A C 1
ATOM 1545 O O . ASP A 1 188 ? 8.166 6.520 -18.987 1.00 93.81 188 ASP A O 1
ATOM 1549 N N . PRO A 1 189 ? 7.281 5.506 -20.783 1.00 93.44 189 PRO A N 1
ATOM 1550 C CA . PRO A 1 189 ? 8.552 4.933 -21.203 1.00 93.44 189 PRO A CA 1
ATOM 1551 C C . PRO A 1 189 ? 9.661 5.986 -21.324 1.00 93.44 189 PRO A C 1
ATOM 1553 O O . PRO A 1 189 ? 9.538 6.965 -22.058 1.00 93.44 189 PRO A O 1
ATOM 1556 N N . ASN A 1 190 ? 10.776 5.756 -20.630 1.00 92.25 190 ASN A N 1
ATOM 1557 C CA . ASN A 1 190 ? 11.915 6.681 -20.577 1.00 92.25 190 ASN A CA 1
ATOM 1558 C C . ASN A 1 190 ? 13.227 6.042 -21.083 1.00 92.25 190 ASN A C 1
ATOM 1560 O O . ASN A 1 190 ? 14.296 6.653 -21.008 1.00 92.25 190 ASN A O 1
ATOM 1564 N N . GLY A 1 191 ? 13.159 4.811 -21.595 1.00 91.06 191 GLY A N 1
ATOM 1565 C CA . GLY A 1 191 ? 14.312 4.058 -22.068 1.00 91.06 191 GLY A CA 1
ATOM 1566 C C . GLY A 1 191 ? 13.936 2.737 -22.734 1.00 91.06 191 GLY A C 1
ATOM 1567 O O . GLY A 1 191 ? 12.770 2.466 -23.025 1.00 91.06 191 GLY A O 1
ATOM 1568 N N . ILE A 1 192 ? 14.950 1.909 -22.984 1.00 92.31 192 ILE A N 1
ATOM 1569 C CA . ILE A 1 192 ? 14.795 0.552 -23.514 1.00 92.31 192 ILE A CA 1
ATOM 1570 C C . ILE A 1 192 ? 15.114 -0.448 -22.408 1.00 92.31 192 ILE A C 1
ATOM 1572 O O . ILE A 1 192 ? 16.201 -0.442 -21.826 1.00 92.31 192 ILE A O 1
ATOM 1576 N N . CYS A 1 193 ? 14.171 -1.349 -22.158 1.00 93.19 193 CYS A N 1
ATOM 1577 C CA . CYS A 1 193 ? 14.340 -2.446 -21.228 1.00 93.19 193 CYS A CA 1
ATOM 1578 C C . CYS A 1 193 ? 15.442 -3.394 -21.716 1.00 93.19 193 CYS A C 1
ATOM 1580 O O . CYS A 1 193 ? 15.298 -4.046 -22.751 1.00 93.19 193 CYS A O 1
ATOM 1582 N N . SER A 1 194 ? 16.518 -3.543 -20.946 1.00 92.06 194 SER A N 1
ATOM 1583 C CA . SER A 1 194 ? 17.652 -4.405 -21.311 1.00 92.06 194 SER A CA 1
ATOM 1584 C C . SER A 1 194 ? 17.328 -5.906 -21.307 1.00 92.06 194 SER A C 1
ATOM 1586 O O . SER A 1 194 ? 18.105 -6.698 -21.834 1.00 92.06 194 SER A O 1
ATOM 1588 N N . ILE A 1 195 ? 16.189 -6.308 -20.729 1.00 92.44 195 ILE A N 1
ATOM 1589 C CA . ILE A 1 195 ? 15.742 -7.708 -20.685 1.00 92.44 195 ILE A CA 1
ATOM 1590 C C . ILE A 1 195 ? 14.857 -8.041 -21.891 1.00 92.44 195 ILE A C 1
ATOM 1592 O O . ILE A 1 195 ? 15.024 -9.093 -22.505 1.00 92.44 195 ILE A O 1
ATOM 1596 N N . THR A 1 196 ? 13.912 -7.161 -22.237 1.00 92.62 196 THR A N 1
ATOM 1597 C CA . THR A 1 196 ? 12.940 -7.415 -23.317 1.00 92.62 196 THR A CA 1
ATOM 1598 C C . THR A 1 196 ? 13.345 -6.815 -24.660 1.00 92.62 196 THR A C 1
ATOM 1600 O O . THR A 1 196 ? 12.815 -7.236 -25.686 1.00 92.62 196 THR A O 1
ATOM 1603 N N . GLY A 1 197 ? 14.232 -5.817 -24.666 1.00 92.31 197 GLY A N 1
ATOM 1604 C CA . GLY A 1 197 ? 14.573 -5.019 -25.844 1.00 92.31 197 GLY A CA 1
ATOM 1605 C C . GLY A 1 197 ? 13.480 -4.036 -26.285 1.00 92.31 197 GLY A C 1
ATOM 1606 O O . GLY A 1 197 ? 13.593 -3.464 -27.365 1.00 92.31 197 GLY A O 1
ATOM 1607 N N . LYS A 1 198 ? 12.415 -3.845 -25.493 1.00 93.81 198 LYS A N 1
ATOM 1608 C CA . LYS A 1 198 ? 11.285 -2.947 -25.803 1.00 93.81 198 LYS A CA 1
ATOM 1609 C C . LYS A 1 198 ? 11.358 -1.650 -24.994 1.00 93.81 198 LYS A C 1
ATOM 1611 O O . LYS A 1 198 ? 12.019 -1.613 -23.959 1.00 93.81 198 LYS A O 1
ATOM 1616 N N . ALA A 1 199 ? 10.659 -0.610 -25.451 1.00 94.06 199 ALA A N 1
ATOM 1617 C CA . ALA A 1 199 ? 10.468 0.609 -24.667 1.00 94.06 199 ALA A CA 1
ATOM 1618 C C . ALA A 1 199 ? 9.726 0.298 -23.356 1.00 94.06 199 ALA A C 1
ATOM 1620 O O . ALA A 1 199 ? 8.755 -0.461 -23.369 1.00 94.06 199 ALA A O 1
ATOM 1621 N N . ASP A 1 200 ? 10.210 0.845 -22.242 1.00 94.38 200 ASP A N 1
ATOM 1622 C CA . ASP A 1 200 ? 9.645 0.655 -20.899 1.00 94.38 200 ASP A CA 1
ATOM 1623 C C . ASP A 1 200 ? 10.061 1.826 -19.987 1.00 94.38 200 ASP A C 1
ATOM 1625 O O . ASP A 1 200 ? 10.951 2.618 -20.329 1.00 94.38 200 ASP A O 1
ATOM 1629 N N . PHE A 1 201 ? 9.437 1.933 -18.816 1.00 94.25 201 PHE A N 1
ATOM 1630 C CA . PHE A 1 201 ? 9.905 2.809 -17.749 1.00 94.25 201 PHE A CA 1
ATOM 1631 C C . PHE A 1 201 ? 11.098 2.161 -17.039 1.00 94.25 201 PHE A C 1
ATOM 1633 O O . PHE A 1 201 ? 11.006 1.055 -16.501 1.00 94.25 201 PHE A O 1
ATOM 1640 N N . ILE A 1 202 ? 12.229 2.857 -17.020 1.00 93.69 202 ILE A N 1
ATOM 1641 C CA . ILE A 1 202 ? 13.431 2.469 -16.290 1.00 93.69 202 ILE A CA 1
ATOM 1642 C C . ILE A 1 202 ? 13.398 3.136 -14.914 1.00 93.69 202 ILE A C 1
ATOM 1644 O O . ILE A 1 202 ? 13.535 4.363 -14.833 1.00 93.69 202 ILE A O 1
ATOM 1648 N N . PRO A 1 203 ? 13.239 2.363 -13.825 1.00 91.88 203 PRO A N 1
ATOM 1649 C CA . PRO A 1 203 ? 13.143 2.937 -12.498 1.00 91.88 203 PRO A CA 1
ATOM 1650 C C . PRO A 1 203 ? 14.528 3.352 -11.966 1.00 91.88 203 PRO A C 1
ATOM 1652 O O . PRO A 1 203 ? 15.548 2.731 -12.293 1.00 91.88 203 PRO A O 1
ATOM 1655 N N . PRO A 1 204 ? 14.598 4.392 -11.114 1.00 88.38 204 PRO A N 1
ATOM 1656 C CA . PRO A 1 204 ? 15.854 4.838 -10.505 1.00 88.38 204 PRO A CA 1
ATOM 1657 C C . PRO A 1 204 ? 16.417 3.816 -9.505 1.00 88.38 204 PRO A C 1
ATOM 1659 O O . PRO A 1 204 ? 17.625 3.770 -9.253 1.00 88.38 204 PRO A O 1
ATOM 1662 N N . THR A 1 205 ? 15.547 2.991 -8.928 1.00 89.38 205 THR A N 1
ATOM 1663 C CA . THR A 1 205 ? 15.860 1.948 -7.954 1.00 89.38 205 THR A CA 1
ATOM 1664 C C . THR A 1 205 ? 15.058 0.687 -8.269 1.00 89.38 205 THR A C 1
ATOM 1666 O O . THR A 1 205 ? 14.052 0.730 -8.967 1.00 89.38 205 THR A O 1
ATOM 1669 N N . TYR A 1 206 ? 15.520 -0.453 -7.755 1.00 91.19 206 TYR A N 1
ATOM 1670 C CA . TYR A 1 206 ? 14.820 -1.732 -7.867 1.00 91.19 206 TYR A CA 1
ATOM 1671 C C . TYR A 1 206 ? 14.567 -2.312 -6.474 1.00 91.19 206 TYR A C 1
ATOM 1673 O O . TYR A 1 206 ? 15.332 -1.991 -5.545 1.00 91.19 206 TYR A O 1
ATOM 1681 N N . PRO A 1 207 ? 13.564 -3.198 -6.341 1.00 88.81 207 PRO A N 1
ATOM 1682 C CA . PRO A 1 207 ? 13.283 -3.871 -5.086 1.00 88.81 207 PRO A CA 1
ATOM 1683 C C . PRO A 1 207 ? 14.505 -4.614 -4.528 1.00 88.81 207 PRO A C 1
ATOM 1685 O O . PRO A 1 207 ? 15.389 -5.089 -5.251 1.00 88.81 207 PRO A O 1
ATOM 1688 N N . LYS A 1 208 ? 14.545 -4.704 -3.199 1.00 87.12 208 LYS A N 1
ATOM 1689 C CA . LYS A 1 208 ? 15.570 -5.407 -2.413 1.00 87.12 208 LYS A CA 1
ATOM 1690 C C . LYS A 1 208 ? 14.962 -6.635 -1.726 1.00 87.12 208 LYS A C 1
ATOM 1692 O O . LYS A 1 208 ? 13.820 -6.992 -1.988 1.00 87.12 208 LYS A O 1
ATOM 1697 N N . ALA A 1 209 ? 15.716 -7.239 -0.811 1.00 85.69 209 ALA A N 1
ATOM 1698 C CA . ALA A 1 209 ? 15.243 -8.299 0.076 1.00 85.69 209 ALA A CA 1
ATOM 1699 C C . ALA A 1 209 ? 14.862 -9.606 -0.646 1.00 85.69 209 ALA A C 1
ATOM 1701 O O . ALA A 1 209 ? 13.919 -10.289 -0.272 1.00 85.69 209 ALA A O 1
ATOM 1702 N N . ILE A 1 210 ? 15.583 -9.969 -1.713 1.00 85.19 210 ILE A N 1
ATOM 1703 C CA . ILE A 1 210 ? 15.232 -11.129 -2.559 1.00 85.19 210 ILE A CA 1
ATOM 1704 C C . ILE A 1 210 ? 15.377 -12.467 -1.817 1.00 85.19 210 ILE A C 1
ATOM 1706 O O . ILE A 1 210 ? 14.713 -13.444 -2.169 1.00 85.19 210 ILE A O 1
ATOM 1710 N N . ARG A 1 211 ? 16.237 -12.535 -0.791 1.00 81.88 211 ARG A N 1
ATOM 1711 C CA . ARG A 1 211 ? 16.480 -13.776 -0.036 1.00 81.88 211 ARG A CA 1
ATOM 1712 C C . ARG A 1 211 ? 15.630 -13.858 1.226 1.00 81.88 211 ARG A C 1
ATOM 1714 O O . ARG A 1 211 ? 15.230 -14.957 1.588 1.00 81.88 211 ARG A O 1
ATOM 1721 N N . ASN A 1 212 ? 15.407 -12.740 1.921 1.00 83.19 212 ASN A N 1
ATOM 1722 C CA . ASN A 1 212 ? 14.475 -12.630 3.049 1.00 83.19 212 ASN A CA 1
ATOM 1723 C C . ASN A 1 212 ? 14.202 -11.149 3.392 1.00 83.19 212 ASN A C 1
ATOM 1725 O O . ASN A 1 212 ? 15.017 -10.292 3.063 1.00 83.19 212 ASN A O 1
ATOM 1729 N N . PRO A 1 213 ? 13.143 -10.821 4.160 1.00 77.44 213 PRO A N 1
ATOM 1730 C CA . PRO A 1 213 ? 12.750 -9.429 4.422 1.00 77.44 213 PRO A CA 1
ATOM 1731 C C . PRO A 1 213 ? 13.796 -8.566 5.141 1.00 77.44 213 PRO A C 1
ATOM 1733 O O . PRO A 1 213 ? 13.698 -7.342 5.127 1.00 77.44 213 PRO A O 1
ATOM 1736 N N . ARG A 1 214 ? 14.764 -9.184 5.830 1.00 77.56 214 ARG A N 1
ATOM 1737 C CA . ARG A 1 214 ? 15.789 -8.472 6.609 1.00 77.56 214 ARG A CA 1
ATOM 1738 C C . ARG A 1 214 ? 17.066 -8.231 5.814 1.00 77.56 214 ARG A C 1
ATOM 1740 O O . ARG A 1 214 ? 17.965 -7.550 6.304 1.00 77.56 214 ARG A O 1
ATOM 1747 N N . ASP A 1 215 ? 17.175 -8.799 4.619 1.00 79.06 215 ASP A N 1
ATOM 1748 C CA . ASP A 1 215 ? 18.378 -8.713 3.815 1.00 79.06 215 ASP A CA 1
ATOM 1749 C C . ASP A 1 215 ? 18.306 -7.576 2.788 1.00 79.06 215 ASP A C 1
ATOM 1751 O O . ASP A 1 215 ? 17.250 -7.052 2.449 1.00 79.06 215 ASP A O 1
ATOM 1755 N N . SER A 1 216 ? 19.471 -7.126 2.328 1.00 84.12 216 SER A N 1
ATOM 1756 C CA . SER A 1 216 ? 19.582 -6.031 1.353 1.00 84.12 216 SER A CA 1
ATOM 1757 C C . SER A 1 216 ? 20.020 -6.523 -0.026 1.00 84.12 216 SER A C 1
ATOM 1759 O O . SER A 1 216 ? 20.492 -5.722 -0.833 1.00 84.12 216 SER A O 1
ATOM 1761 N N . ALA A 1 217 ? 19.894 -7.828 -0.307 1.00 88.00 217 ALA A N 1
ATOM 1762 C CA . ALA A 1 217 ? 20.232 -8.364 -1.619 1.00 88.00 217 ALA A CA 1
ATOM 1763 C C . ALA A 1 217 ? 19.329 -7.771 -2.700 1.00 88.00 217 ALA A C 1
ATOM 1765 O O . ALA A 1 217 ? 18.122 -7.605 -2.509 1.00 88.00 217 ALA A O 1
ATOM 1766 N N . LYS A 1 218 ? 19.942 -7.481 -3.845 1.00 88.44 218 LYS A N 1
ATOM 1767 C CA . LYS A 1 218 ? 19.303 -6.944 -5.043 1.00 88.44 218 LYS A CA 1
ATOM 1768 C C . LYS A 1 218 ? 19.746 -7.775 -6.238 1.00 88.44 218 LYS A C 1
ATOM 1770 O O . LYS A 1 218 ? 20.910 -8.162 -6.312 1.00 88.44 218 LYS A O 1
ATOM 1775 N N . LEU A 1 219 ? 18.825 -8.026 -7.160 1.00 90.94 219 LEU A N 1
ATOM 1776 C CA . LEU A 1 219 ? 19.113 -8.688 -8.435 1.00 90.94 219 LEU A CA 1
ATOM 1777 C C . LEU A 1 219 ? 19.450 -7.653 -9.505 1.00 90.94 219 LEU A C 1
ATOM 1779 O O . LEU A 1 219 ? 20.356 -7.855 -10.306 1.00 90.94 219 LEU A O 1
ATOM 1783 N N . PHE A 1 220 ? 18.744 -6.524 -9.472 1.00 90.62 220 PHE A N 1
ATOM 1784 C CA . PHE A 1 220 ? 18.968 -5.389 -10.351 1.00 90.62 220 PHE A CA 1
ATOM 1785 C C . PHE A 1 220 ? 19.456 -4.196 -9.532 1.00 90.62 220 PHE A C 1
ATOM 1787 O O . PHE A 1 220 ? 19.033 -3.970 -8.396 1.00 90.62 220 PHE A O 1
ATOM 1794 N N . VAL A 1 221 ? 20.365 -3.423 -10.110 1.00 83.19 221 VAL A N 1
ATOM 1795 C CA . VAL A 1 221 ? 20.898 -2.194 -9.521 1.00 83.1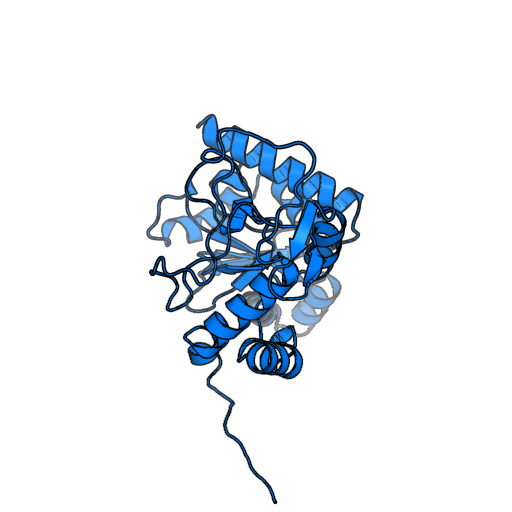9 221 VAL A CA 1
ATOM 1796 C C . VAL A 1 221 ? 20.632 -1.049 -10.480 1.00 83.19 221 VAL A C 1
ATOM 1798 O O . VAL A 1 221 ? 20.868 -1.172 -11.678 1.00 83.19 221 VAL A O 1
ATOM 1801 N N . GLY A 1 222 ? 20.111 0.055 -9.944 1.00 72.75 222 GLY A N 1
ATOM 1802 C CA . GLY A 1 222 ? 19.920 1.282 -10.708 1.00 72.75 222 GLY A CA 1
ATOM 1803 C C . GLY A 1 222 ? 21.260 1.793 -11.221 1.00 72.75 222 GLY A C 1
ATOM 1804 O O . GLY A 1 222 ? 22.249 1.813 -10.483 1.00 72.75 222 GLY A O 1
ATOM 1805 N N . GLY A 1 223 ? 21.297 2.225 -12.480 1.00 64.44 223 GLY A N 1
ATOM 1806 C CA . GLY A 1 223 ? 22.393 3.056 -12.957 1.00 64.44 223 GLY A CA 1
ATOM 1807 C C . GLY A 1 223 ? 22.299 4.404 -12.252 1.00 64.44 223 GLY A C 1
ATOM 1808 O O . GLY A 1 223 ? 21.282 5.075 -12.373 1.00 64.44 223 GLY A O 1
ATOM 1809 N N . ALA A 1 224 ? 23.316 4.793 -11.481 1.00 48.84 224 ALA A N 1
ATOM 1810 C CA . ALA A 1 224 ? 23.318 6.084 -10.799 1.00 48.84 224 ALA A CA 1
ATOM 1811 C C . ALA A 1 224 ? 23.178 7.224 -11.832 1.00 48.84 224 ALA A C 1
ATOM 1813 O O . ALA A 1 224 ? 24.124 7.433 -12.598 1.00 48.84 224 ALA A O 1
ATOM 1814 N N . PRO A 1 225 ? 22.089 8.024 -11.826 1.00 48.69 225 PRO A N 1
ATOM 1815 C CA . PRO A 1 225 ? 21.989 9.192 -12.705 1.00 48.69 225 PRO A CA 1
ATOM 1816 C C . PRO A 1 225 ? 23.102 10.213 -12.416 1.00 48.69 225 PRO A C 1
ATOM 1818 O O . PRO A 1 225 ? 23.489 10.990 -13.278 1.00 48.69 225 PRO A O 1
ATOM 1821 N N . GLN A 1 226 ? 23.652 10.190 -11.196 1.00 44.00 226 GLN A N 1
ATOM 1822 C CA . GLN A 1 226 ? 24.645 11.146 -10.702 1.00 44.00 226 GLN A CA 1
ATOM 1823 C C . GLN A 1 226 ? 26.106 10.841 -11.080 1.00 44.00 226 GLN A C 1
ATOM 1825 O O . GLN A 1 226 ? 26.975 11.652 -10.766 1.00 44.00 226 GLN A O 1
ATOM 1830 N N . LYS A 1 227 ? 26.423 9.707 -11.727 1.00 45.22 227 LYS A N 1
ATOM 1831 C CA . LYS A 1 227 ? 27.817 9.386 -12.119 1.00 45.22 227 LYS A CA 1
ATOM 1832 C C . LYS A 1 227 ? 28.109 9.491 -13.615 1.00 45.22 227 LYS A C 1
ATOM 1834 O O . LYS A 1 227 ? 29.279 9.436 -13.988 1.00 45.22 227 LYS A O 1
ATOM 1839 N N . GLN A 1 228 ? 27.103 9.697 -14.461 1.00 47.62 228 GLN A N 1
ATOM 1840 C CA . GLN A 1 228 ? 27.342 10.110 -15.842 1.00 47.62 228 GLN A CA 1
ATOM 1841 C C . GLN A 1 228 ? 27.459 11.635 -15.869 1.00 47.62 228 GLN A C 1
ATOM 1843 O O . GLN A 1 228 ? 26.464 12.350 -15.839 1.00 47.62 228 GLN A O 1
ATOM 1848 N N . LYS A 1 229 ? 28.704 12.133 -15.883 1.00 45.16 229 LYS A N 1
ATOM 1849 C CA . LYS A 1 229 ? 29.026 13.570 -15.988 1.00 45.16 229 LYS A CA 1
ATOM 1850 C C . LYS A 1 229 ? 28.518 14.216 -17.283 1.00 45.16 229 LYS A C 1
ATOM 1852 O O . LYS A 1 229 ? 28.501 15.436 -17.375 1.00 45.16 229 LYS A O 1
ATOM 1857 N N . GLU A 1 230 ? 28.079 13.421 -18.252 1.00 49.56 230 GLU A N 1
ATOM 1858 C CA . GLU A 1 230 ? 27.602 13.890 -19.543 1.00 49.56 230 GLU A CA 1
ATOM 1859 C C . GLU A 1 230 ? 26.265 13.216 -19.850 1.00 49.56 230 GLU A C 1
ATOM 1861 O O . GLU A 1 230 ? 26.206 12.036 -20.196 1.00 49.56 230 GLU A O 1
ATOM 1866 N N . LYS A 1 231 ? 25.167 13.971 -19.728 1.00 46.66 231 LYS A N 1
ATOM 1867 C CA . LYS A 1 231 ? 23.935 13.642 -20.447 1.00 46.66 231 LYS A CA 1
ATOM 1868 C C . LYS A 1 231 ? 24.223 13.875 -21.930 1.00 46.66 231 LYS A C 1
ATOM 1870 O O . LYS A 1 231 ? 24.026 14.975 -22.437 1.00 46.66 231 LYS A O 1
ATOM 1875 N N . LEU A 1 232 ? 24.731 12.863 -22.627 1.00 52.75 232 LEU A N 1
ATOM 1876 C CA . LEU A 1 232 ? 24.681 12.860 -24.085 1.00 52.75 232 LEU A CA 1
ATOM 1877 C C . LEU A 1 232 ? 23.199 12.811 -24.462 1.00 52.75 232 LEU A C 1
ATOM 1879 O O . LEU A 1 232 ? 22.542 11.799 -24.226 1.00 52.75 232 LEU A O 1
ATOM 1883 N N . ASN A 1 233 ? 22.679 13.914 -25.009 1.00 51.72 233 ASN A N 1
ATOM 1884 C CA . ASN A 1 233 ? 21.263 14.170 -25.326 1.00 51.72 233 ASN A CA 1
ATOM 1885 C C . ASN A 1 233 ? 20.624 13.176 -26.330 1.00 51.72 233 ASN A C 1
ATOM 1887 O O . ASN A 1 233 ? 19.592 13.473 -26.924 1.00 51.72 233 ASN A O 1
ATOM 1891 N N . SER A 1 234 ? 21.236 12.017 -26.582 1.00 55.75 234 SER A N 1
ATOM 1892 C CA . SER A 1 234 ? 20.883 11.122 -27.688 1.00 55.75 234 SER A CA 1
ATOM 1893 C C . SER A 1 234 ? 21.071 9.630 -27.393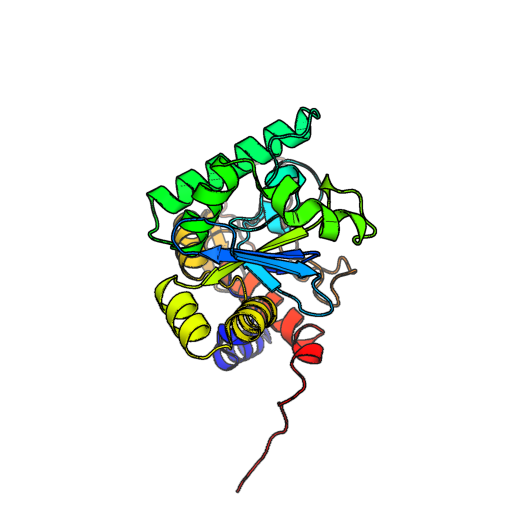 1.00 55.75 234 SER A C 1
ATOM 1895 O O . SER A 1 234 ? 20.772 8.818 -28.264 1.00 55.75 234 SER A O 1
ATOM 1897 N N . MET A 1 235 ? 21.551 9.235 -26.206 1.00 60.12 235 MET A N 1
ATOM 1898 C CA . MET A 1 235 ? 21.613 7.814 -25.843 1.00 60.12 235 MET A CA 1
ATOM 1899 C C . MET A 1 235 ? 20.376 7.415 -25.033 1.00 60.12 235 MET A C 1
ATOM 1901 O O . MET A 1 235 ? 20.166 7.975 -23.955 1.00 60.12 235 MET A O 1
ATOM 1905 N N . PRO A 1 236 ? 19.560 6.453 -25.505 1.00 66.88 236 PRO A N 1
ATOM 1906 C CA . PRO A 1 236 ? 18.467 5.930 -24.700 1.00 66.88 236 PRO A CA 1
ATOM 1907 C C . PRO A 1 236 ? 19.035 5.287 -23.432 1.00 66.88 236 PRO A C 1
ATOM 1909 O O . PRO A 1 236 ? 20.069 4.615 -23.472 1.00 66.88 236 PRO A O 1
ATOM 1912 N N . VAL A 1 237 ? 18.357 5.474 -22.300 1.00 82.62 237 VAL A N 1
ATOM 1913 C CA . VAL A 1 237 ? 18.698 4.749 -21.074 1.00 82.62 237 VAL A CA 1
ATOM 1914 C C . VAL A 1 237 ? 18.421 3.266 -21.323 1.00 82.62 237 VAL A C 1
ATOM 1916 O O . VAL A 1 237 ? 17.291 2.891 -21.627 1.00 82.62 237 VAL A O 1
ATOM 1919 N N . ILE A 1 238 ? 19.451 2.425 -21.216 1.00 88.25 238 ILE A N 1
ATOM 1920 C CA . ILE A 1 238 ? 19.331 0.969 -21.368 1.00 88.25 238 ILE A CA 1
ATOM 1921 C C . ILE A 1 238 ? 19.553 0.330 -20.003 1.00 88.25 238 ILE A C 1
ATOM 1923 O O . ILE A 1 238 ? 20.675 0.292 -19.504 1.00 88.25 238 ILE A O 1
ATOM 1927 N N . ASN A 1 239 ? 18.478 -0.156 -19.394 1.00 91.12 239 ASN A N 1
ATOM 1928 C CA . ASN A 1 239 ? 18.483 -0.816 -18.088 1.00 91.12 239 ASN A CA 1
ATOM 1929 C C . ASN A 1 239 ? 17.240 -1.710 -17.953 1.00 91.12 239 ASN A C 1
ATOM 1931 O O . ASN A 1 239 ? 16.354 -1.642 -18.802 1.00 91.12 239 ASN A O 1
ATOM 1935 N N . PRO A 1 240 ? 17.157 -2.584 -16.938 1.00 93.44 240 PRO A N 1
ATOM 1936 C CA . PRO A 1 240 ? 15.968 -3.403 -16.721 1.00 93.44 240 PRO A CA 1
ATOM 1937 C C . PRO A 1 240 ? 14.688 -2.564 -16.533 1.00 93.44 240 PRO A C 1
ATOM 1939 O O . PRO A 1 240 ? 14.664 -1.593 -15.791 1.00 93.44 240 PRO A O 1
ATOM 1942 N N . GLY A 1 241 ? 13.604 -2.935 -17.208 1.00 94.56 241 GLY A N 1
ATOM 1943 C CA . GLY A 1 241 ? 12.332 -2.208 -17.133 1.00 94.56 241 GLY A CA 1
ATOM 1944 C C . GLY A 1 241 ? 11.541 -2.505 -15.854 1.00 94.56 241 GLY A C 1
ATOM 1945 O O . GLY A 1 241 ? 11.683 -3.583 -15.267 1.00 94.56 241 GLY A O 1
ATOM 1946 N N . TYR A 1 242 ? 10.703 -1.571 -15.404 1.00 94.88 242 TYR A N 1
ATOM 1947 C CA . TYR A 1 242 ? 9.983 -1.680 -14.130 1.00 94.88 242 TYR A CA 1
ATOM 1948 C C . TYR A 1 242 ? 9.075 -2.916 -14.063 1.00 94.88 242 TYR A C 1
ATOM 1950 O O . TYR A 1 242 ? 9.197 -3.728 -13.144 1.00 94.88 242 TYR A O 1
ATOM 1958 N N . VAL A 1 243 ? 8.229 -3.122 -15.076 1.00 93.81 243 VAL A N 1
ATOM 1959 C CA . VAL A 1 243 ? 7.241 -4.214 -15.088 1.00 93.81 243 VAL A CA 1
ATOM 1960 C C . VAL A 1 243 ? 7.921 -5.579 -15.019 1.00 93.81 243 VAL A C 1
ATOM 1962 O O . VAL A 1 243 ? 7.584 -6.409 -14.174 1.00 93.81 243 VAL A O 1
ATOM 1965 N N . ILE A 1 244 ? 8.905 -5.827 -15.888 1.00 93.62 244 ILE A N 1
ATOM 1966 C CA . ILE A 1 244 ? 9.569 -7.135 -15.936 1.00 93.62 244 ILE A CA 1
ATOM 1967 C C . ILE A 1 244 ? 10.408 -7.405 -14.684 1.00 93.62 244 ILE A C 1
ATOM 1969 O O . ILE A 1 244 ? 10.478 -8.548 -14.231 1.00 93.62 244 ILE A O 1
ATOM 1973 N N . THR A 1 245 ? 11.028 -6.378 -14.099 1.00 93.81 245 THR A N 1
ATOM 1974 C CA . THR A 1 245 ? 11.834 -6.565 -12.888 1.00 93.81 245 THR A CA 1
ATOM 1975 C C . THR A 1 245 ? 10.979 -6.855 -11.668 1.00 93.81 245 THR A C 1
ATOM 1977 O O . THR A 1 245 ? 11.348 -7.744 -10.903 1.00 93.81 245 THR A O 1
ATOM 1980 N N . GLN A 1 246 ? 9.825 -6.199 -11.528 1.00 93.56 246 GLN A N 1
ATOM 1981 C CA . GLN A 1 246 ? 8.826 -6.524 -10.507 1.00 93.56 246 GLN A CA 1
ATOM 1982 C C . GLN A 1 246 ? 8.370 -7.982 -10.641 1.00 93.56 246 GLN A C 1
ATOM 1984 O O . GLN A 1 246 ? 8.493 -8.740 -9.684 1.00 93.56 246 GLN A O 1
ATOM 1989 N N . LYS A 1 247 ? 7.985 -8.431 -11.848 1.00 92.75 247 LYS A N 1
ATOM 1990 C CA . LYS A 1 247 ? 7.607 -9.840 -12.084 1.00 92.75 247 LYS A CA 1
ATOM 1991 C C . LYS A 1 247 ? 8.699 -10.821 -11.650 1.00 92.75 247 LYS A C 1
ATOM 1993 O O . LYS A 1 247 ? 8.431 -11.770 -10.914 1.00 92.75 247 LYS A O 1
ATOM 1998 N N . ILE A 1 248 ? 9.943 -10.586 -12.073 1.00 92.50 248 ILE A N 1
ATOM 1999 C CA . ILE A 1 248 ? 11.075 -11.459 -11.730 1.00 92.50 248 ILE A CA 1
ATOM 2000 C C . ILE A 1 248 ? 11.324 -11.459 -10.216 1.00 92.50 248 ILE A C 1
ATOM 2002 O O . ILE A 1 248 ? 11.431 -12.527 -9.617 1.00 92.50 248 ILE A O 1
ATOM 2006 N N . ILE A 1 249 ? 11.419 -10.285 -9.586 1.00 91.75 249 ILE A N 1
ATOM 2007 C CA . ILE A 1 249 ? 11.761 -10.187 -8.163 1.00 91.75 249 ILE A CA 1
ATOM 2008 C C . ILE A 1 249 ? 10.646 -10.760 -7.288 1.00 91.75 249 ILE A C 1
ATOM 2010 O O . ILE A 1 249 ? 10.943 -11.552 -6.395 1.00 91.75 249 ILE A O 1
ATOM 2014 N N . HIS A 1 250 ? 9.387 -10.434 -7.570 1.00 90.94 250 HIS A N 1
ATOM 2015 C CA . HIS A 1 250 ? 8.248 -10.940 -6.805 1.00 90.94 250 HIS A CA 1
ATOM 2016 C C . HIS A 1 250 ? 8.151 -12.463 -6.895 1.00 90.94 250 HIS A C 1
ATOM 2018 O O . HIS A 1 250 ? 7.879 -13.117 -5.891 1.00 90.94 250 HIS A O 1
ATOM 2024 N N . THR A 1 251 ? 8.479 -13.046 -8.055 1.00 89.75 251 THR A N 1
ATOM 2025 C CA . THR A 1 251 ? 8.543 -14.509 -8.211 1.00 89.75 251 THR A CA 1
ATOM 2026 C C . THR A 1 251 ? 9.608 -15.107 -7.312 1.00 89.75 251 THR A C 1
ATOM 2028 O O . THR A 1 251 ? 9.345 -16.061 -6.585 1.00 89.75 251 THR A O 1
ATOM 2031 N N . LEU A 1 252 ? 10.807 -14.525 -7.303 1.00 88.75 252 LEU A N 1
ATOM 2032 C CA . LEU A 1 252 ? 11.905 -15.013 -6.473 1.00 88.75 252 LEU A CA 1
ATOM 2033 C C . LEU A 1 252 ? 11.616 -14.852 -4.975 1.00 88.75 252 LEU A C 1
ATOM 2035 O O . LEU A 1 252 ? 11.921 -15.757 -4.202 1.00 88.75 252 LEU A O 1
ATOM 2039 N N . GLN A 1 253 ? 10.997 -13.748 -4.554 1.00 86.88 253 GLN A N 1
ATOM 2040 C CA . GLN A 1 253 ? 10.567 -13.551 -3.165 1.00 86.88 253 GLN A CA 1
ATOM 2041 C C . GLN A 1 253 ? 9.519 -14.602 -2.757 1.00 86.88 253 GLN A C 1
ATOM 2043 O O . GLN A 1 253 ? 9.676 -15.247 -1.713 1.00 86.88 253 GLN A O 1
ATOM 2048 N N . CYS A 1 254 ? 8.518 -14.844 -3.616 1.00 84.69 254 CYS A N 1
ATOM 2049 C CA . CYS A 1 254 ? 7.552 -15.944 -3.507 1.00 84.69 254 CYS A CA 1
ATOM 2050 C C . CYS A 1 254 ? 8.225 -17.303 -3.353 1.00 84.69 254 CYS A C 1
ATOM 2052 O O . CYS A 1 254 ? 7.960 -18.002 -2.379 1.00 84.69 254 CYS A O 1
ATOM 2054 N N . MET A 1 255 ? 9.142 -17.661 -4.240 1.00 82.38 255 MET A N 1
ATOM 2055 C CA . MET A 1 255 ? 9.801 -18.966 -4.197 1.00 82.38 255 MET A CA 1
ATOM 2056 C C . MET A 1 255 ? 10.736 -19.139 -2.990 1.00 82.38 255 MET A C 1
ATOM 2058 O O . MET A 1 255 ? 10.851 -20.245 -2.472 1.00 82.38 255 MET A O 1
ATOM 2062 N N . ASN A 1 256 ? 11.397 -18.072 -2.526 1.00 78.94 256 ASN A N 1
ATOM 2063 C CA . ASN A 1 256 ? 12.417 -18.176 -1.479 1.00 78.94 256 ASN A CA 1
ATOM 2064 C C . ASN A 1 256 ? 11.847 -18.193 -0.056 1.00 78.94 256 ASN A C 1
ATOM 2066 O O . ASN A 1 256 ? 12.334 -18.948 0.784 1.00 78.94 256 ASN A O 1
ATOM 2070 N N . TYR A 1 257 ? 10.890 -17.316 0.263 1.00 70.06 257 TYR A N 1
ATOM 2071 C CA . TYR A 1 257 ? 10.497 -17.111 1.667 1.00 70.06 257 TYR A CA 1
ATOM 2072 C C . TYR A 1 257 ? 9.071 -16.594 1.885 1.00 70.06 257 TYR A C 1
ATOM 2074 O O . TYR A 1 257 ? 8.592 -16.589 3.023 1.00 70.06 257 TYR A O 1
ATOM 2082 N N . GLU A 1 258 ? 8.393 -16.123 0.843 1.00 63.91 258 GLU A N 1
ATOM 2083 C CA . GLU A 1 258 ? 6.984 -15.726 0.922 1.00 63.91 258 GLU A CA 1
ATOM 2084 C C . GLU A 1 258 ? 6.058 -16.945 0.740 1.00 63.91 258 GLU A C 1
ATOM 2086 O O . GLU A 1 258 ? 5.039 -17.057 1.419 1.00 63.91 258 GLU A O 1
ATOM 2091 N N . GLY A 1 259 ? 6.456 -17.920 -0.083 1.00 56.16 259 GLY A N 1
ATOM 2092 C CA . GLY A 1 259 ? 5.739 -19.174 -0.322 1.00 56.16 259 GLY A CA 1
ATOM 2093 C C . GLY A 1 259 ? 5.828 -20.170 0.833 1.00 56.16 259 GLY A C 1
ATOM 2094 O O . GLY A 1 259 ? 4.920 -20.971 1.001 1.00 56.16 259 GLY A O 1
ATOM 2095 N N . ALA A 1 260 ? 6.851 -20.099 1.697 1.00 49.78 260 ALA A N 1
ATOM 2096 C CA . ALA A 1 260 ? 6.979 -20.957 2.888 1.00 49.78 260 ALA A CA 1
ATOM 2097 C C . ALA A 1 260 ? 5.845 -20.762 3.913 1.00 49.78 260 ALA A C 1
ATOM 2099 O O . ALA A 1 260 ? 5.542 -21.672 4.679 1.00 49.78 260 ALA A O 1
ATOM 2100 N N . GLN A 1 261 ? 5.181 -19.603 3.904 1.00 46.09 261 GLN A N 1
ATOM 2101 C CA . GLN A 1 261 ? 4.005 -19.331 4.744 1.00 46.09 261 GLN A CA 1
ATOM 2102 C C . GLN A 1 261 ? 2.684 -19.720 4.055 1.00 46.09 261 GLN A C 1
ATOM 2104 O O . GLN A 1 261 ? 1.685 -19.938 4.728 1.00 46.09 261 GLN A O 1
ATOM 2109 N N . TRP A 1 262 ? 2.717 -19.921 2.733 1.00 43.25 262 TRP A N 1
ATOM 2110 C CA . TRP A 1 262 ? 1.656 -20.525 1.916 1.00 43.25 262 TRP A CA 1
ATOM 2111 C C . TRP A 1 262 ? 1.912 -22.016 1.619 1.00 43.25 262 TRP A C 1
ATOM 2113 O O . TRP A 1 262 ? 1.137 -22.665 0.920 1.00 43.25 262 TRP A O 1
ATOM 2123 N N . HIS A 1 263 ? 2.970 -22.604 2.191 1.00 33.75 263 HIS A N 1
ATOM 2124 C CA . HIS A 1 263 ? 3.365 -24.002 1.991 1.00 33.75 263 HIS A CA 1
ATOM 2125 C C . HIS A 1 263 ? 2.421 -25.011 2.676 1.00 33.75 263 HIS A C 1
ATOM 2127 O O . HIS A 1 263 ? 2.700 -26.210 2.690 1.00 33.75 263 HIS A O 1
ATOM 2133 N N . ILE A 1 264 ? 1.262 -24.569 3.176 1.00 34.97 264 ILE A N 1
ATOM 2134 C CA . ILE A 1 264 ? 0.114 -25.447 3.406 1.00 34.97 264 ILE A CA 1
ATOM 2135 C C . ILE A 1 264 ? -0.737 -25.425 2.127 1.00 34.97 264 ILE A C 1
ATOM 2137 O O . ILE A 1 264 ? -1.580 -24.552 1.964 1.00 34.97 264 ILE A O 1
ATOM 2141 N N . LYS A 1 265 ? -0.515 -26.436 1.266 1.00 33.94 265 LYS A N 1
ATOM 2142 C CA . LYS A 1 265 ? -1.280 -26.853 0.056 1.00 33.94 265 LYS A CA 1
ATOM 2143 C C . LYS A 1 265 ? -0.562 -26.789 -1.299 1.00 33.94 265 LYS A C 1
ATOM 2145 O O . LYS A 1 265 ? -1.222 -26.859 -2.328 1.00 33.94 265 LYS A O 1
ATOM 2150 N N . TRP A 1 266 ? 0.766 -26.870 -1.340 1.00 34.97 266 TRP A N 1
ATOM 2151 C CA . TRP A 1 266 ? 1.405 -27.578 -2.460 1.00 34.97 266 TRP A CA 1
ATOM 2152 C C . TRP A 1 266 ? 1.719 -29.021 -2.051 1.00 34.97 266 TRP A C 1
ATOM 2154 O O . TRP A 1 266 ? 2.867 -29.447 -1.989 1.00 34.97 266 TRP A O 1
ATOM 2164 N N . SER A 1 267 ? 0.673 -29.782 -1.710 1.00 30.89 267 SER A N 1
ATOM 2165 C CA . SER A 1 267 ? 0.727 -31.230 -1.876 1.00 30.89 267 SER A CA 1
ATOM 2166 C C . SER A 1 267 ? 0.280 -31.504 -3.301 1.00 30.89 267 SER A C 1
ATOM 2168 O O . SER A 1 267 ? -0.910 -31.497 -3.618 1.00 30.89 267 SER A O 1
ATOM 2170 N N . GLY A 1 268 ? 1.261 -31.704 -4.178 1.00 32.69 268 GLY A N 1
ATOM 2171 C CA . GLY A 1 268 ? 1.036 -32.348 -5.458 1.00 32.69 268 GLY A CA 1
ATOM 2172 C C . GLY A 1 268 ? 0.350 -33.687 -5.213 1.00 32.69 268 GLY A C 1
ATOM 2173 O O . GLY A 1 268 ? 0.999 -34.697 -4.963 1.00 32.69 268 GLY A O 1
ATOM 2174 N N . LYS A 1 269 ? -0.982 -33.696 -5.278 1.00 31.19 269 LYS A N 1
ATOM 2175 C CA . LYS A 1 269 ? -1.713 -34.854 -5.765 1.00 31.19 269 LYS A CA 1
ATOM 2176 C C . LYS A 1 269 ? -1.474 -34.874 -7.266 1.00 31.19 269 LYS A C 1
ATOM 2178 O O . LYS A 1 269 ? -2.264 -34.336 -8.032 1.00 31.19 269 LYS A O 1
ATOM 2183 N N . THR A 1 270 ? -0.383 -35.505 -7.676 1.00 35.00 270 THR A N 1
ATOM 2184 C CA . THR A 1 270 ? -0.445 -36.332 -8.875 1.00 35.00 270 THR A CA 1
ATOM 2185 C C . THR A 1 270 ? -1.518 -37.383 -8.600 1.00 35.00 270 THR A C 1
ATOM 2187 O O . THR A 1 270 ? -1.323 -38.320 -7.827 1.00 35.00 270 THR A O 1
ATOM 2190 N N . LYS A 1 271 ? -2.715 -37.142 -9.131 1.00 35.72 271 LYS A N 1
ATOM 2191 C CA . LYS A 1 271 ? -3.685 -38.198 -9.374 1.00 35.72 271 LYS A CA 1
ATOM 2192 C C . LYS A 1 271 ? -3.664 -38.462 -10.873 1.00 35.72 271 LYS A C 1
ATOM 2194 O O . LYS A 1 271 ? -3.999 -37.558 -11.631 1.00 35.72 271 LYS A O 1
ATOM 2199 N N . GLU A 1 272 ? -3.296 -39.710 -11.154 1.00 34.38 272 GLU A N 1
ATOM 2200 C CA . GLU A 1 272 ? -3.292 -40.451 -12.425 1.00 34.38 272 GLU A CA 1
ATOM 2201 C C . GLU A 1 272 ? -2.196 -40.089 -13.432 1.00 34.38 272 GLU A C 1
ATOM 2203 O O . GLU A 1 272 ? -2.159 -38.953 -13.947 1.00 34.38 272 GLU A O 1
#

pLDDT: mean 86.48, std 16.28, range [30.89, 98.62]